Protein 4B5N (pdb70)

Radius of gyration: 18.98 Å; Cα contacts (8 Å, |Δi|>4): 871; chains: 1; bounding box: 52×46×48 Å

Solvent-accessible surface area: 13698 Å² total; per-residue (Å²): 96,50,144,90,62,82,165,63,21,133,31,2,51,54,92,38,127,17,25,135,67,7,54,0,84,4,38,0,0,2,4,16,28,56,12,37,57,6,55,101,106,25,19,2,37,94,101,1,22,40,1,2,14,111,2,3,81,0,1,0,0,0,0,2,5,0,0,3,38,70,26,0,10,0,24,31,62,0,1,0,0,61,53,118,58,2,10,57,3,0,111,92,0,0,72,24,0,69,91,84,46,5,59,0,0,0,2,0,4,0,0,0,6,0,0,16,21,110,39,32,84,59,31,90,4,9,0,0,9,54,58,93,10,152,45,50,2,69,193,56,199,136,22,88,12,50,82,4,84,43,3,59,52,116,35,1,116,10,0,24,142,24,0,2,102,2,0,79,8,0,68,89,0,17,8,23,0,0,0,0,7,0,0,16,1,14,0,1,2,0,0,1,0,26,29,1,3,127,30,139,45,84,15,3,53,58,47,66,25,1,0,76,0,1,14,61,0,0,57,22,0,40,88,118,25,27,66,18,73,0,0,1,15,0,2,4,5,21,73,82,41,19,55,72,28,72,133,6,78,80,0,0,42,71,0,0,64,29,0,58,151,48,63,8,0,0,0,0,0,1,12,118,48,3,90,90,132,33,140,101,6,67,13,30,2,5,51,5,0,58,82,58,6,63,73,20,0,0,0,9,7,70,21,50,5,77,32,0,6,35,0,16,74,58,100,67,1,23,0,1,2,6,11,85,42,1,13,15,4,34,64,4,3,29,56,14,124,90,111,90,158,71,86,85,60,44,86,123,40,47,85,61,27,106

B-factor: mean 12.35, std 8.01, range [2.82, 47.5]

CATH classification: 3.20.20.70

Sequence (354 aa):
TIENTVNSVEENLFDTTYKKLNDTITLKKKNRILMAPLTRCMMADANLVPTDDMVAYYARRAEAGLIIISEEATIIRPDAQGYPNTPGIIFTQAQIAGWRRKVTDAVHANGGKIFVQLWHTGRVAHPPHFFGGGDVLAPSAQKIEGSSVPPRMRREELTTYVTPKAVTVVEDIQGLVRDYAKAAEENVIEAGFDGVVEIHGANGYLIDQFLHHDSNRRTDEYGGGTPVVNMSRFALEEVVDAIIARIGHDRTGLRISPGAYFFNNMASSDSRDRRVVFDYLLPELEEKRDLAFVHIGIFDDSIEFDYLGGTASSYVRAHYGKTLVGVGSYSAETASKAIAEDKKFDLIAIGRPFIANPDYVAKKVRNSEELVAYSSDEEMLASSLI

Organism: Shewanella oneidensis (strain ATCC 700550 / JCM 31522 / CIP 106686 / LMG 19005 / NCIMB 14063 / MR-1) (NCBI:txid211586)

Structure (mmCIF, N/CA/C/O backbone):
data_4B5N
#
_entry.id   4B5N
#
_cell.length_a   52.230
_cell.length_b   54.810
_cell.length_c   103.550
_cell.angle_alpha   90.00
_cell.angle_beta   90.00
_cell.angle_gamma   90.00
#
_symmetry.space_group_name_H-M   'P 21 21 21'
#
loop_
_entity.id
_entity.type
_entity.pdbx_description
1 polymer 'OXIDOREDUCTASE, FMN-BINDING'
2 non-polymer 'FLAVIN MONONUCLEOTIDE'
3 non-polymer Octadecane
4 water water
#
loop_
_atom_site.group_PDB
_atom_site.id
_atom_site.type_symbol
_atom_site.label_atom_id
_atom_site.label_alt_id
_atom_site.label_comp_id
_atom_site.label_asym_id
_atom_site.label_entity_id
_atom_site.label_seq_id
_atom_site.pdbx_PDB_ins_code
_atom_site.Cartn_x
_atom_site.Cartn_y
_atom_site.Cartn_z
_atom_site.occupancy
_atom_site.B_iso_or_equiv
_atom_site.auth_seq_id
_atom_site.auth_comp_id
_atom_site.auth_asym_id
_atom_site.auth_atom_id
_atom_site.pdbx_PDB_model_num
ATOM 1 N N . THR A 1 2 ? 29.903 -19.692 2.861 1.00 30.07 2 THR A N 1
ATOM 2 C CA . THR A 1 2 ? 29.876 -19.240 4.250 1.00 29.88 2 THR A CA 1
ATOM 3 C C . THR A 1 2 ? 30.614 -17.918 4.415 1.00 28.43 2 THR A C 1
ATOM 4 O O . THR A 1 2 ? 31.580 -17.630 3.703 1.00 28.45 2 THR A O 1
ATOM 8 N N . ILE A 1 3 ? 30.143 -17.122 5.367 1.00 27.20 3 ILE A N 1
ATOM 9 C CA . ILE A 1 3 ? 30.706 -15.805 5.638 1.00 27.41 3 ILE A CA 1
ATOM 10 C C . ILE A 1 3 ? 32.149 -15.923 6.145 1.00 28.15 3 ILE A C 1
ATOM 11 O O . ILE A 1 3 ? 33.001 -15.107 5.806 1.00 27.33 3 ILE A O 1
ATOM 16 N N . GLU A 1 4 ? 32.420 -16.953 6.945 1.00 28.84 4 GLU A N 1
ATOM 17 C CA . GLU A 1 4 ? 33.757 -17.143 7.520 1.00 29.40 4 GLU A CA 1
ATOM 18 C C . GLU A 1 4 ? 34.830 -17.448 6.457 1.00 29.50 4 GLU A C 1
ATOM 19 O O . GLU A 1 4 ? 36.021 -17.228 6.698 1.00 29.33 4 GLU A O 1
ATOM 25 N N . ASN A 1 5 ? 34.420 -17.952 5.292 1.00 28.86 5 ASN A N 1
ATOM 26 C CA . ASN A 1 5 ? 35.371 -18.230 4.217 1.00 28.11 5 ASN A CA 1
ATOM 27 C C . ASN A 1 5 ? 35.667 -16.992 3.379 1.00 27.01 5 ASN A C 1
ATOM 28 O O . ASN A 1 5 ? 35.308 -16.907 2.193 1.00 27.98 5 ASN A O 1
ATOM 33 N N . THR A 1 6 ? 36.342 -16.038 4.010 1.00 25.24 6 THR A N 1
ATOM 34 C CA . THR A 1 6 ? 36.592 -14.745 3.403 1.00 24.25 6 THR A CA 1
ATOM 35 C C . THR A 1 6 ? 37.574 -14.865 2.241 1.00 23.20 6 THR A C 1
ATOM 36 O O . THR A 1 6 ? 38.356 -15.817 2.144 1.00 23.15 6 THR A O 1
ATOM 40 N N . VAL A 1 7 ? 37.505 -13.884 1.347 1.00 23.82 7 VAL A N 1
ATOM 41 C CA . VAL A 1 7 ? 38.334 -13.880 0.151 1.00 25.77 7 VAL A CA 1
ATOM 42 C C . VAL A 1 7 ? 39.191 -12.611 0.120 1.00 27.74 7 VAL A C 1
ATOM 43 O O . VAL A 1 7 ? 39.028 -11.741 0.970 1.00 28.92 7 VAL A O 1
ATOM 47 N N . ASN A 1 8 ? 40.106 -12.503 -0.842 1.00 28.94 8 ASN A N 1
ATOM 48 C CA . ASN A 1 8 ? 41.086 -11.413 -0.824 1.00 29.28 8 ASN A CA 1
ATOM 49 C C . ASN A 1 8 ? 40.661 -10.142 -1.569 1.00 28.33 8 ASN A C 1
ATOM 50 O O . ASN A 1 8 ? 41.508 -9.379 -2.046 1.00 30.24 8 ASN A O 1
ATOM 55 N N . SER A 1 9 ? 39.354 -9.901 -1.647 1.00 25.86 9 SER A N 1
ATOM 56 C CA . SER A 1 9 ? 38.849 -8.694 -2.270 1.00 25.04 9 SER A CA 1
ATOM 57 C C . SER A 1 9 ? 37.499 -8.374 -1.679 1.00 23.54 9 SER A C 1
ATOM 58 O O . SER A 1 9 ? 36.669 -9.259 -1.460 1.00 24.77 9 SER A O 1
ATOM 61 N N . VAL A 1 10 ? 37.285 -7.092 -1.430 1.00 20.89 10 VAL A N 1
ATOM 62 C CA . VAL A 1 10 ? 36.013 -6.629 -0.915 1.00 19.16 10 VAL A CA 1
ATOM 63 C C . VAL A 1 10 ? 35.493 -5.552 -1.860 1.00 17.07 10 VAL A C 1
ATOM 64 O O . VAL A 1 10 ? 34.831 -4.605 -1.446 1.00 16.84 10 VAL A O 1
ATOM 68 N N . GLU A 1 11 ? 35.777 -5.737 -3.148 1.00 16.91 11 GLU A N 1
ATOM 69 C CA A GLU A 1 11 ? 35.385 -4.784 -4.184 0.57 17.46 11 GLU A CA 1
ATOM 70 C CA B GLU A 1 11 ? 35.388 -4.766 -4.165 0.43 17.71 11 GLU A CA 1
ATOM 71 C C . GLU A 1 11 ? 33.892 -4.456 -4.165 1.00 15.70 11 GLU A C 1
ATOM 72 O O . GLU A 1 11 ? 33.495 -3.326 -4.468 1.00 14.84 11 GLU A O 1
ATOM 83 N N . ASN A 1 12 ? 33.068 -5.450 -3.851 1.00 14.23 12 ASN A N 1
ATOM 84 C CA . ASN A 1 12 ? 31.626 -5.213 -3.884 1.00 13.72 12 ASN A CA 1
ATOM 85 C C . ASN A 1 12 ? 31.157 -4.176 -2.873 1.00 11.93 12 ASN A C 1
ATOM 86 O O . ASN A 1 12 ? 30.099 -3.595 -3.059 1.00 12.29 12 ASN A O 1
ATOM 91 N N . LEU A 1 13 ? 31.944 -3.924 -1.836 1.00 11.35 13 LEU A N 1
ATOM 92 C CA . LEU A 1 13 ? 31.585 -2.876 -0.888 1.00 11.24 13 LEU A CA 1
ATOM 93 C C . LEU A 1 13 ? 31.616 -1.493 -1.518 1.00 11.02 13 LEU A C 1
ATOM 94 O O . LEU A 1 13 ? 31.009 -0.563 -0.978 1.00 10.98 13 LEU A O 1
ATOM 99 N N . PHE A 1 14 ? 32.307 -1.383 -2.655 1.00 10.99 14 PHE A N 1
ATOM 100 C CA . PHE A 1 14 ? 32.472 -0.114 -3.336 1.00 11.90 14 PHE A CA 1
ATOM 101 C C . PHE A 1 14 ? 31.549 0.043 -4.533 1.00 11.61 14 PHE A C 1
ATOM 102 O O . PHE A 1 14 ? 31.639 1.026 -5.251 1.00 12.76 14 PHE A O 1
ATOM 110 N N . ASP A 1 15 ? 30.633 -0.916 -4.705 1.00 12.22 15 ASP A N 1
ATOM 111 C CA . ASP A 1 15 ? 29.572 -0.794 -5.702 1.00 12.14 15 ASP A CA 1
ATOM 112 C C . ASP A 1 15 ? 28.665 0.379 -5.368 1.00 11.45 15 ASP A C 1
ATOM 113 O O . ASP A 1 15 ? 28.320 0.596 -4.214 1.00 11.88 15 ASP A O 1
ATOM 118 N N . THR A 1 16 ? 28.268 1.115 -6.386 1.00 11.71 16 THR A N 1
ATOM 119 C CA A THR A 1 16 ? 27.175 2.064 -6.274 0.70 12.00 16 THR A CA 1
ATOM 120 C CA B THR A 1 16 ? 27.187 2.077 -6.247 0.30 13.32 16 THR A CA 1
ATOM 121 C C . THR A 1 16 ? 25.901 1.309 -5.907 1.00 11.97 16 THR A C 1
ATOM 122 O O . THR A 1 16 ? 25.680 0.206 -6.401 1.00 14.08 16 THR A O 1
ATOM 129 N N . TYR A 1 17 ? 25.061 1.886 -5.054 1.00 9.98 17 TYR A N 1
ATOM 130 C CA . TYR A 1 17 ? 23.821 1.218 -4.679 1.00 10.14 17 TYR A CA 1
ATOM 131 C C . TYR A 1 17 ? 22.668 2.185 -4.755 1.00 10.52 17 TYR A C 1
ATOM 132 O O . TYR A 1 17 ? 22.603 3.155 -3.995 1.00 11.23 17 TYR A O 1
ATOM 141 N N . LYS A 1 18 ? 21.772 1.944 -5.705 1.00 11.20 18 LYS A N 1
ATOM 142 C CA A LYS A 1 18 ? 20.587 2.785 -5.833 0.53 12.54 18 LYS A CA 1
ATOM 143 C CA B LYS A 1 18 ? 20.572 2.752 -5.863 0.47 12.03 18 LYS A CA 1
ATOM 144 C C . LYS A 1 18 ? 19.539 2.357 -4.810 1.00 12.43 18 LYS A C 1
ATOM 145 O O . LYS A 1 18 ? 18.977 1.263 -4.886 1.00 13.50 18 LYS A O 1
ATOM 156 N N . LEU A 1 19 ? 19.303 3.215 -3.814 1.00 11.37 19 LEU A N 1
ATOM 157 C CA . LEU A 1 19 ? 18.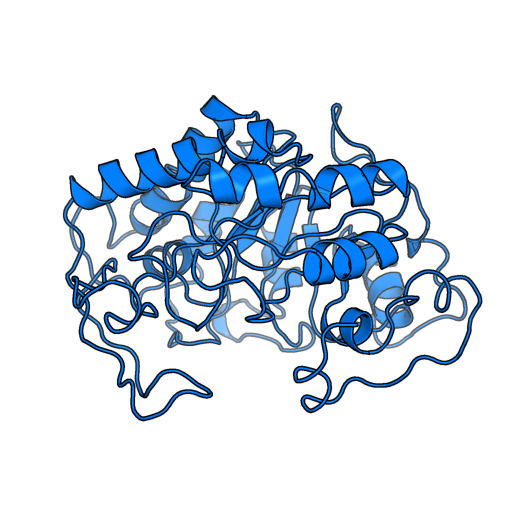242 2.924 -2.849 1.00 11.13 19 LEU A CA 1
ATOM 158 C C . LEU A 1 19 ? 16.880 3.021 -3.501 1.00 10.70 19 LEU A C 1
ATOM 159 O O . LEU A 1 19 ? 15.982 2.226 -3.214 1.00 11.75 19 LEU A O 1
ATOM 164 N N . ASN A 1 20 ? 16.720 4.024 -4.353 1.00 9.78 20 ASN A N 1
ATOM 165 C CA . ASN A 1 20 ? 15.431 4.343 -4.922 1.00 10.49 20 ASN A CA 1
ATOM 166 C C . ASN A 1 20 ? 15.641 5.485 -5.898 1.00 11.36 20 ASN A C 1
ATOM 167 O O . ASN A 1 20 ? 16.775 5.872 -6.174 1.00 12.25 20 ASN A O 1
ATOM 172 N N . ASP A 1 21 ? 14.552 5.996 -6.452 1.00 14.02 21 ASP A N 1
ATOM 173 C CA . ASP A 1 21 ? 14.665 6.995 -7.490 1.00 16.81 21 ASP A CA 1
ATOM 174 C C . ASP A 1 21 ? 15.202 8.323 -6.967 1.00 15.35 21 ASP A C 1
ATOM 175 O O . ASP 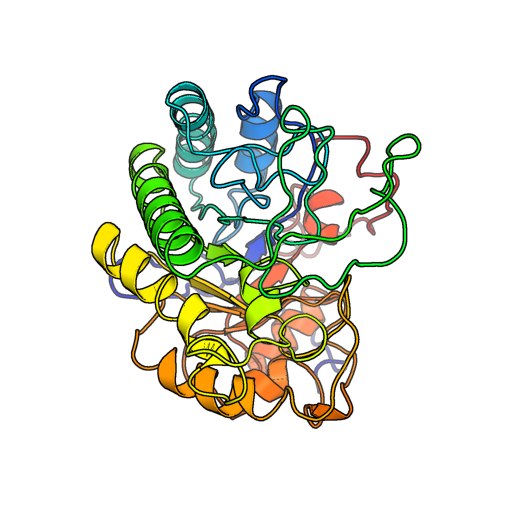A 1 21 ? 15.606 9.184 -7.751 1.00 17.47 21 ASP A O 1
ATOM 180 N N . THR A 1 22 ? 15.217 8.489 -5.646 1.00 12.68 22 THR A N 1
ATOM 181 C CA . THR A 1 22 ? 15.642 9.748 -5.032 1.00 11.51 22 THR A CA 1
ATOM 182 C C . THR A 1 22 ? 17.114 9.712 -4.605 1.00 11.15 22 THR A C 1
ATOM 183 O O . THR A 1 22 ? 17.810 10.721 -4.693 1.00 12.72 22 THR A O 1
ATOM 187 N N . ILE A 1 23 ? 17.589 8.551 -4.156 1.00 9.91 23 ILE A N 1
ATOM 188 C CA . ILE A 1 23 ? 18.911 8.456 -3.540 1.00 9.28 23 ILE A CA 1
ATOM 189 C C . ILE A 1 23 ? 19.711 7.287 -4.087 1.00 9.61 23 ILE A C 1
ATOM 190 O O . ILE A 1 23 ? 19.256 6.131 -4.058 1.00 9.98 23 ILE A O 1
ATOM 195 N N . THR A 1 24 ? 20.921 7.592 -4.544 1.00 9.84 24 THR A N 1
ATOM 196 C 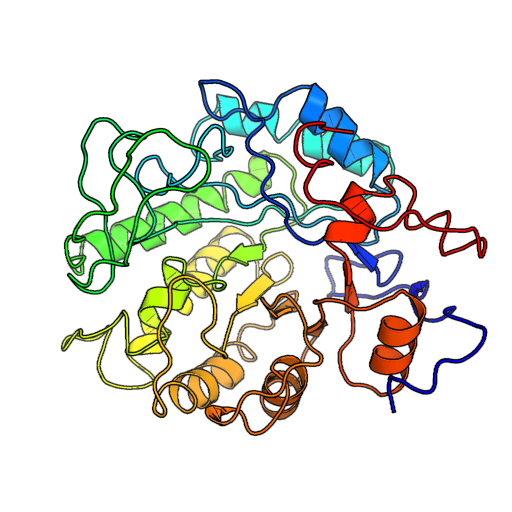CA . THR A 1 24 ? 21.910 6.577 -4.870 1.00 10.72 24 THR A CA 1
ATOM 197 C C . THR A 1 24 ? 23.118 6.779 -3.973 1.00 9.93 24 THR A C 1
ATOM 198 O O . THR A 1 24 ? 23.592 7.897 -3.812 1.00 11.77 24 THR A O 1
ATOM 202 N N . LEU A 1 25 ? 23.590 5.693 -3.372 1.00 9.07 25 LEU A N 1
ATOM 203 C CA . LEU A 1 25 ? 24.768 5.713 -2.507 1.00 8.12 25 LEU A CA 1
ATOM 204 C C . LEU A 1 25 ? 26.014 5.376 -3.313 1.00 8.66 25 LEU A C 1
ATOM 205 O O . LEU A 1 25 ? 26.006 4.500 -4.183 1.00 9.18 25 LEU A O 1
ATOM 210 N N . LYS A 1 26 ? 27.105 6.058 -2.980 1.00 8.86 26 LYS A N 1
ATOM 211 C CA A LYS A 1 26 ? 28.353 5.884 -3.724 0.62 8.41 26 LYS A CA 1
ATOM 212 C CA B LYS A 1 26 ? 28.380 5.901 -3.686 0.20 10.31 26 LYS A CA 1
ATOM 213 C CA C LYS A 1 26 ? 28.334 5.869 -3.743 0.18 10.19 26 LYS A CA 1
ATOM 214 C C . LYS A 1 26 ? 29.082 4.575 -3.386 1.00 9.09 26 LYS A C 1
ATOM 215 O O . LYS A 1 26 ? 29.966 4.148 -4.129 1.00 10.47 26 LYS A O 1
ATOM 231 N N . ASN A 1 27 ? 28.721 3.942 -2.266 1.00 8.62 27 ASN A N 1
ATOM 232 C CA . ASN A 1 27 ? 29.252 2.633 -1.887 1.00 8.71 27 ASN A CA 1
ATOM 233 C C . ASN A 1 27 ? 28.253 2.001 -0.930 1.00 8.16 27 ASN A C 1
ATOM 234 O O . ASN A 1 27 ? 27.260 2.636 -0.563 1.00 8.74 27 ASN A O 1
ATOM 239 N N . ARG A 1 28 ? 28.527 0.766 -0.507 1.00 7.92 28 ARG A N 1
ATOM 240 C CA . ARG A 1 28 ? 27.606 0.007 0.330 1.00 8.22 28 ARG A CA 1
ATOM 241 C C . ARG A 1 28 ? 27.881 0.143 1.823 1.00 7.56 28 ARG A C 1
ATOM 242 O O . ARG A 1 28 ? 27.225 -0.518 2.625 1.00 8.49 28 ARG A O 1
ATOM 250 N N . ILE A 1 29 ? 28.824 1.005 2.188 1.00 7.42 29 ILE A N 1
ATOM 251 C CA . ILE A 1 29 ? 29.246 1.120 3.574 1.00 7.36 29 ILE A CA 1
ATOM 252 C C . ILE A 1 29 ? 28.496 2.254 4.253 1.00 7.51 29 ILE A C 1
ATOM 253 O O . ILE A 1 29 ? 28.568 3.423 3.837 1.00 7.71 29 ILE A O 1
ATOM 258 N N . LEU A 1 30 ? 27.784 1.900 5.311 1.00 6.45 30 LEU A N 1
ATOM 259 C CA . LEU A 1 30 ? 27.093 2.842 6.165 1.00 6.05 30 LEU A CA 1
ATOM 260 C C . LEU A 1 30 ? 27.851 3.041 7.469 1.00 6.03 30 LEU A C 1
ATOM 261 O O . LEU A 1 30 ? 28.415 2.092 8.027 1.00 6.35 30 LEU A O 1
ATOM 266 N N . MET A 1 31 ? 27.850 4.278 7.964 1.00 5.42 31 MET A N 1
ATOM 267 C CA . MET A 1 31 ? 28.219 4.514 9.357 1.00 5.28 31 MET A CA 1
ATOM 268 C C . MET A 1 31 ? 26.986 4.205 10.219 1.00 5.07 31 MET A C 1
ATOM 269 O O . MET A 1 31 ? 25.957 4.843 10.068 1.00 5.02 31 MET A O 1
ATOM 274 N N . ALA A 1 32 ? 27.081 3.179 11.055 1.00 4.87 32 ALA A N 1
ATOM 275 C CA . ALA A 1 32 ? 26.006 2.823 11.955 1.00 4.73 32 ALA A CA 1
ATOM 276 C C . ALA A 1 32 ? 25.710 3.963 12.906 1.00 4.61 32 ALA A C 1
ATOM 277 O O . ALA A 1 32 ? 26.595 4.744 13.229 1.00 4.99 32 ALA A O 1
ATOM 279 N N . PRO A 1 33 ? 24.457 4.058 13.382 1.00 4.34 33 PRO A N 1
ATOM 280 C CA . PRO A 1 33 ? 24.138 5.063 14.394 1.00 4.34 33 PRO A CA 1
ATOM 281 C C . PRO A 1 33 ? 24.875 4.751 15.691 1.00 4.14 33 PRO A C 1
ATOM 282 O O . PRO A 1 33 ? 24.854 3.628 16.186 1.00 4.94 33 PRO A O 1
ATOM 286 N N . LEU A 1 34 ? 25.515 5.773 16.243 1.00 4.17 34 LEU A N 1
ATOM 287 C CA . LEU A 1 34 ? 26.351 5.595 17.440 1.00 4.84 34 LEU A CA 1
ATOM 288 C C . LEU A 1 34 ? 26.163 6.785 18.386 1.00 4.98 34 LEU A C 1
ATOM 289 O O . LEU A 1 34 ? 26.703 7.881 18.164 1.00 5.96 34 LEU A O 1
ATOM 294 N N . THR A 1 35 ? 25.415 6.578 19.459 1.00 4.68 35 THR A N 1
ATOM 295 C CA . THR A 1 35 ? 25.254 7.559 20.521 1.00 5.42 35 THR A CA 1
ATOM 296 C C . THR A 1 35 ? 26.604 7.894 21.145 1.00 5.56 35 THR A C 1
ATOM 297 O O . THR A 1 35 ? 27.338 7.003 21.541 1.00 6.75 35 THR A O 1
ATOM 301 N N . ARG A 1 36 ? 26.935 9.178 21.188 1.00 5.76 36 ARG A N 1
ATOM 302 C CA . ARG A 1 36 ? 28.206 9.630 21.743 1.00 5.78 36 ARG A CA 1
ATOM 303 C C . ARG A 1 36 ? 28.063 10.516 22.988 1.00 6.57 36 ARG A C 1
ATOM 304 O O . ARG A 1 36 ? 29.046 10.726 23.693 1.00 6.96 36 ARG A O 1
ATOM 312 N N . CYS A 1 37 ? 26.871 11.047 23.267 1.00 6.01 37 CYS A N 1
ATOM 313 C CA . CYS A 1 37 ? 26.657 11.855 24.470 1.00 6.14 37 CYS A CA 1
ATOM 314 C C . CYS A 1 37 ? 27.539 13.087 24.525 1.00 6.52 37 CYS A C 1
ATOM 315 O O . CYS A 1 37 ? 28.079 13.438 25.579 1.00 7.47 37 CYS A O 1
ATOM 318 N N . MET A 1 38 ? 27.630 13.773 23.393 1.00 6.59 38 MET A N 1
ATOM 319 C CA A MET A 1 38 ? 28.499 14.925 23.227 0.74 7.18 38 MET A CA 1
ATOM 320 C CA B MET A 1 38 ? 28.469 14.973 23.360 0.26 7.79 38 MET A CA 1
ATOM 321 C C . MET A 1 38 ? 27.767 16.211 22.829 1.00 6.96 38 MET A C 1
ATOM 322 O O . MET A 1 38 ? 28.414 17.209 22.559 1.00 8.08 38 MET A O 1
ATOM 331 N N . ALA A 1 39 ? 26.439 16.205 22.756 1.00 6.27 39 ALA A N 1
ATOM 332 C CA . ALA A 1 39 ? 25.728 17.434 22.401 1.00 7.08 39 ALA A CA 1
ATOM 333 C C . ALA A 1 39 ? 25.732 18.412 23.573 1.00 7.43 39 ALA A C 1
ATOM 334 O O . ALA A 1 39 ? 26.027 18.040 24.716 1.00 8.62 39 ALA A O 1
ATOM 336 N N . ASP A 1 40 ? 25.402 19.669 23.289 1.00 7.23 40 ASP A N 1
ATOM 337 C CA . ASP A 1 40 ? 25.501 20.691 24.315 1.00 7.71 40 ASP A CA 1
ATOM 338 C C . ASP A 1 40 ? 24.316 20.670 25.289 1.00 7.79 40 ASP A C 1
ATOM 339 O O . ASP A 1 40 ? 23.450 19.798 25.225 1.00 8.13 40 ASP A O 1
ATOM 344 N N . ALA A 1 41 ? 24.298 21.613 26.222 1.00 8.98 41 ALA A N 1
ATOM 345 C CA . ALA A 1 41 ? 23.301 21.624 27.283 1.00 11.02 41 ALA A CA 1
ATOM 346 C C . ALA A 1 41 ? 21.895 21.811 26.753 1.00 10.42 41 ALA A C 1
ATOM 347 O O . ALA A 1 41 ? 20.935 21.482 27.436 1.00 12.09 41 ALA A O 1
ATOM 349 N N . ASN A 1 42 ? 21.771 22.362 25.556 1.00 8.68 42 ASN A N 1
ATOM 350 C CA . ASN A 1 42 ? 20.490 22.545 24.901 1.00 8.70 42 ASN A CA 1
ATOM 351 C C . ASN A 1 42 ? 20.174 21.411 23.925 1.00 7.42 42 ASN A C 1
ATOM 352 O O . ASN A 1 42 ? 19.223 21.503 23.157 1.00 8.23 42 ASN A O 1
ATOM 357 N N . LEU A 1 43 ? 21.004 20.369 23.978 1.00 6.56 43 LEU A N 1
ATOM 358 C CA . LEU A 1 43 ? 20.913 19.197 23.101 1.00 6.14 43 LEU A CA 1
ATOM 359 C C . LEU A 1 43 ? 21.089 19.569 21.627 1.00 5.98 43 LEU A C 1
ATOM 360 O O . LEU A 1 43 ? 20.582 18.902 20.728 1.00 5.81 43 LEU A O 1
ATOM 365 N N . VAL A 1 44 ? 21.876 20.611 21.401 1.00 6.50 44 VAL A N 1
ATOM 366 C CA . VAL A 1 44 ? 22.218 21.057 20.063 1.00 6.45 44 VAL A CA 1
ATOM 367 C C . VAL A 1 44 ? 23.538 20.421 19.644 1.00 6.32 44 VAL A C 1
ATOM 368 O O . VAL A 1 44 ? 24.512 20.416 20.412 1.00 6.87 44 VAL A O 1
ATOM 372 N N . PRO A 1 45 ? 23.616 19.882 18.418 1.00 6.60 45 PRO A N 1
ATOM 373 C CA . PRO A 1 45 ? 24.906 19.397 17.911 1.00 7.33 45 PRO A CA 1
ATOM 374 C C . PRO A 1 45 ? 25.965 20.492 17.969 1.00 7.65 45 PRO A C 1
ATOM 375 O O . PRO A 1 45 ? 25.723 21.624 17.598 1.00 8.89 45 PRO A O 1
ATOM 379 N N . THR A 1 46 ? 27.158 20.107 18.400 1.00 7.95 46 THR A N 1
ATOM 380 C CA . THR A 1 46 ? 28.259 21.036 18.549 1.00 8.09 46 THR A CA 1
ATOM 381 C C . THR A 1 46 ? 29.112 21.081 17.289 1.00 7.03 46 THR A C 1
ATOM 382 O O . THR A 1 46 ? 29.038 20.222 16.420 1.00 7.38 46 THR A O 1
ATOM 386 N N . ASP A 1 47 ? 29.980 22.067 17.214 1.00 8.24 47 ASP A N 1
ATOM 387 C CA . ASP A 1 47 ? 30.938 22.140 16.117 1.00 8.16 47 ASP A CA 1
ATOM 388 C C . ASP A 1 47 ? 31.928 20.972 16.116 1.00 8.02 47 ASP A C 1
ATOM 389 O O . ASP A 1 47 ? 32.396 20.547 15.050 1.00 7.74 47 ASP A O 1
ATOM 394 N N . ASP A 1 48 ? 32.193 20.391 17.277 1.00 8.23 48 ASP A N 1
ATOM 395 C CA . ASP A 1 48 ? 32.993 19.167 17.315 1.00 7.58 48 ASP A CA 1
ATOM 396 C C . ASP A 1 48 ? 32.235 18.010 16.669 1.00 7.30 48 ASP A C 1
ATOM 397 O O . ASP A 1 48 ? 32.832 17.178 15.968 1.00 7.45 48 ASP A O 1
ATOM 402 N N . MET A 1 49 ? 30.925 17.917 16.897 1.00 6.65 49 MET A N 1
ATOM 403 C CA . MET A 1 49 ? 30.123 16.897 16.224 1.00 6.91 49 MET A CA 1
ATOM 404 C C . MET A 1 49 ? 30.086 17.122 14.710 1.00 6.48 49 MET A C 1
ATOM 405 O O . MET A 1 49 ? 30.124 16.158 13.950 1.00 6.63 49 MET A O 1
ATOM 410 N N . VAL A 1 50 ? 30.016 18.376 14.267 1.00 7.18 50 VAL A N 1
ATOM 411 C CA . VAL A 1 50 ? 30.093 18.669 12.842 1.00 7.29 50 VAL A CA 1
ATOM 412 C C . VAL A 1 50 ? 31.357 18.051 12.248 1.00 6.55 50 VAL A C 1
ATOM 413 O O . VAL A 1 50 ? 31.311 17.366 11.230 1.00 7.07 50 VAL A O 1
ATOM 417 N N . ALA A 1 51 ? 32.494 18.307 12.881 1.00 7.43 51 ALA A N 1
ATOM 418 C CA . ALA A 1 51 ? 33.767 17.810 12.359 1.00 8.04 51 ALA A CA 1
ATOM 419 C C . ALA A 1 51 ? 33.839 16.284 12.369 1.00 7.52 51 ALA A C 1
ATOM 420 O O . ALA A 1 51 ? 34.404 15.667 11.465 1.00 7.97 51 ALA A O 1
ATOM 422 N N . TYR A 1 52 ? 33.293 15.688 13.416 1.00 6.97 52 TYR A N 1
ATOM 423 C CA . TYR A 1 52 ? 33.253 14.245 13.598 1.00 6.67 52 TYR A CA 1
ATOM 424 C C . TYR A 1 52 ? 32.508 13.562 12.466 1.00 6.37 52 TYR A C 1
ATOM 425 O O . TYR A 1 52 ? 33.012 12.595 11.880 1.00 6.86 52 TYR A O 1
ATOM 434 N N . TYR A 1 53 ? 31.327 14.054 12.138 1.00 5.79 53 TYR A N 1
ATOM 435 C CA . TYR A 1 53 ? 30.585 13.453 11.040 1.00 6.07 53 TYR A CA 1
ATOM 436 C C . TYR A 1 53 ? 31.231 13.789 9.697 1.00 6.57 53 TYR A C 1
ATOM 437 O O . TYR A 1 53 ? 31.284 12.952 8.798 1.00 6.99 53 TYR A O 1
ATOM 446 N N . ALA A 1 54 ? 31.712 15.013 9.530 1.00 6.84 54 ALA A N 1
ATOM 447 C CA . ALA A 1 54 ? 32.252 15.437 8.241 1.00 7.36 54 ALA A CA 1
ATOM 448 C C . ALA A 1 54 ? 33.431 14.559 7.823 1.00 7.62 54 ALA A C 1
ATOM 449 O O . ALA A 1 54 ? 33.597 14.264 6.642 1.00 8.11 54 ALA A O 1
ATOM 451 N N . ARG A 1 55 ? 34.240 14.118 8.777 1.00 7.65 55 ARG A N 1
ATOM 452 C CA . ARG A 1 55 ? 35.410 13.345 8.418 1.00 9.32 55 ARG A CA 1
ATOM 453 C C . ARG A 1 55 ? 35.078 11.901 8.063 1.00 9.23 55 ARG A C 1
ATOM 454 O O . ARG A 1 55 ? 35.955 11.161 7.606 1.00 10.67 55 ARG A O 1
ATOM 462 N N . ARG A 1 56 ? 33.807 11.520 8.194 1.00 7.99 56 ARG A N 1
ATOM 463 C CA . ARG A 1 56 ? 33.358 10.186 7.818 1.00 8.26 56 ARG A CA 1
ATOM 464 C C . ARG A 1 56 ? 32.492 10.174 6.561 1.00 7.00 56 ARG A C 1
ATOM 465 O O . ARG A 1 56 ? 31.855 9.159 6.240 1.00 7.30 56 ARG A O 1
ATOM 473 N N . ALA A 1 57 ? 32.537 11.265 5.813 1.00 6.98 57 ALA A N 1
ATOM 474 C CA . ALA A 1 57 ? 31.697 11.417 4.627 1.00 7.36 57 ALA A CA 1
ATOM 475 C C . ALA A 1 57 ? 32.097 10.533 3.443 1.00 7.71 57 ALA A C 1
ATOM 476 O O . ALA A 1 57 ? 31.397 10.558 2.434 1.00 8.69 57 ALA A O 1
ATOM 478 N N . GLU A 1 58 ? 33.181 9.765 3.556 1.00 7.46 58 GLU A N 1
ATOM 479 C CA . GLU A 1 58 ? 33.451 8.762 2.532 1.00 8.71 58 GLU A CA 1
ATOM 480 C C . GLU A 1 58 ? 32.486 7.582 2.638 1.00 7.50 58 GLU A C 1
ATOM 481 O O . GLU A 1 58 ? 32.389 6.793 1.697 1.00 9.08 58 GLU A O 1
ATOM 487 N N . ALA A 1 59 ? 31.752 7.453 3.750 1.00 7.30 59 ALA A N 1
ATOM 488 C CA . ALA A 1 59 ? 30.720 6.424 3.848 1.00 6.90 59 ALA A CA 1
ATOM 489 C C . ALA A 1 59 ? 29.674 6.693 2.766 1.00 6.80 59 ALA A C 1
ATOM 490 O O . ALA A 1 59 ? 29.319 7.847 2.481 1.00 7.03 59 ALA A O 1
ATOM 492 N N . GLY A 1 60 ? 29.130 5.630 2.204 1.00 6.38 60 GLY A N 1
ATOM 493 C CA . GLY A 1 60 ? 28.007 5.778 1.313 1.00 6.63 60 GLY A CA 1
ATOM 494 C C . GLY A 1 60 ? 26.834 6.508 1.952 1.00 6.72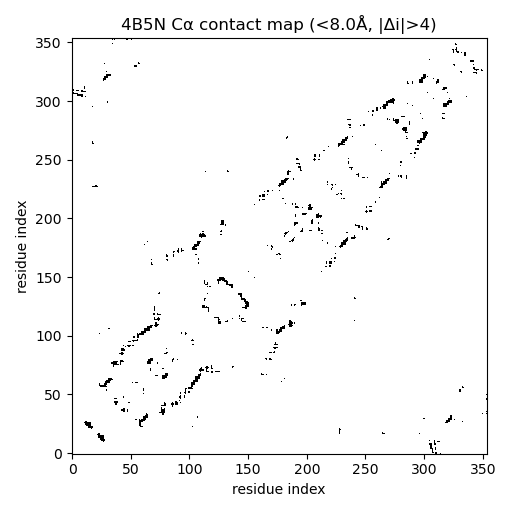 60 GLY A C 1
ATOM 495 O O . GLY A 1 60 ? 26.128 7.293 1.308 1.00 6.55 60 GLY A O 1
ATOM 496 N N . LEU A 1 61 ? 26.589 6.238 3.222 1.00 6.01 61 LEU A N 1
ATOM 497 C CA . LEU A 1 61 ? 25.529 6.911 3.963 1.00 5.51 61 LEU A CA 1
ATOM 498 C C . LEU A 1 61 ? 25.929 6.884 5.434 1.00 4.83 61 LEU A C 1
ATOM 499 O O . LEU A 1 61 ? 26.329 5.842 5.952 1.00 5.81 61 LEU A O 1
ATOM 504 N N . ILE A 1 62 ? 25.824 8.025 6.105 1.00 4.49 62 ILE A N 1
ATOM 505 C CA . ILE A 1 62 ? 25.943 8.079 7.559 1.00 4.66 62 ILE A CA 1
ATOM 506 C C . ILE A 1 62 ? 24.549 7.989 8.161 1.00 4.67 62 ILE A C 1
ATOM 507 O O . ILE A 1 62 ? 23.658 8.715 7.703 1.00 4.78 62 ILE A O 1
ATOM 512 N N . ILE A 1 63 ? 24.363 7.146 9.163 1.00 4.01 63 ILE A N 1
ATOM 513 C CA A ILE A 1 63 ? 23.208 7.231 10.036 0.52 4.20 63 ILE A CA 1
ATOM 514 C CA B ILE A 1 63 ? 23.209 7.265 10.021 0.48 4.62 63 ILE A CA 1
ATOM 515 C C . ILE A 1 63 ? 23.664 7.941 11.301 1.00 4.18 63 ILE A C 1
ATOM 516 O O . ILE A 1 63 ? 24.613 7.495 11.961 1.00 4.76 63 ILE A O 1
ATOM 525 N N . SER A 1 64 ? 23.031 9.063 11.624 1.00 4.29 64 SER A N 1
ATOM 526 C CA . SER A 1 64 ? 23.424 9.782 12.818 1.00 4.09 64 SER A CA 1
ATOM 527 C C . SER A 1 64 ? 23.158 8.956 14.072 1.00 4.26 64 SER A C 1
ATOM 528 O O . SER A 1 64 ? 22.347 8.055 14.106 1.00 4.63 64 SER A O 1
ATOM 531 N N . GLU A 1 65 ? 23.812 9.388 15.146 1.00 4.17 65 GLU A N 1
ATOM 532 C CA A GLU A 1 65 ? 23.445 8.998 16.494 0.53 4.00 65 GLU A CA 1
ATOM 533 C CA B GLU A 1 65 ? 23.431 8.927 16.461 0.47 4.85 65 GLU A CA 1
ATOM 534 C C . GLU A 1 65 ? 21.944 9.168 16.701 1.00 4.02 65 GLU A C 1
ATOM 535 O O . GLU A 1 65 ? 21.322 10.085 16.153 1.00 4.15 65 GLU A O 1
ATOM 546 N N . ALA A 1 66 ? 21.380 8.346 17.570 1.00 4.14 66 ALA A N 1
ATOM 547 C CA . ALA A 1 66 ? 19.979 8.467 17.925 1.00 3.94 66 ALA A CA 1
ATOM 548 C C . ALA A 1 66 ? 19.704 9.897 18.424 1.00 3.88 66 ALA A C 1
ATOM 549 O O . ALA A 1 66 ? 20.432 10.437 19.266 1.00 4.77 66 ALA A O 1
ATOM 551 N N . THR A 1 67 ? 18.642 10.511 17.915 1.00 3.85 67 THR A N 1
ATOM 552 C CA . THR A 1 67 ? 18.337 11.930 18.126 1.00 4.08 67 THR A CA 1
ATOM 553 C C . THR A 1 67 ? 16.898 12.016 18.632 1.00 3.83 67 THR A C 1
ATOM 554 O O . THR A 1 67 ? 15.952 11.535 17.988 1.00 4.25 67 THR A O 1
ATOM 558 N N . ILE A 1 68 ? 16.729 12.613 19.815 1.00 4.03 68 ILE A N 1
ATOM 559 C CA . ILE A 1 68 ? 15.423 12.566 20.468 1.00 3.94 68 ILE A CA 1
ATOM 560 C C . ILE A 1 68 ? 14.403 13.484 19.812 1.00 4.25 68 ILE A C 1
ATOM 561 O O . ILE A 1 68 ? 14.691 14.593 19.369 1.00 4.70 68 ILE A O 1
ATOM 566 N N . ILE A 1 69 ? 13.149 13.018 19.817 1.00 4.57 69 ILE A N 1
ATOM 567 C CA . ILE A 1 69 ? 12.050 13.734 19.189 1.00 4.86 69 ILE A CA 1
ATOM 568 C C . ILE A 1 69 ? 11.382 14.766 20.093 1.00 4.71 69 ILE A C 1
ATOM 569 O O . ILE A 1 69 ? 10.681 15.641 19.592 1.00 5.65 69 ILE A O 1
ATOM 574 N N . ARG A 1 70 ? 11.579 14.680 21.418 1.00 5.23 70 ARG A N 1
ATOM 575 C CA . ARG A 1 70 ? 10.989 15.615 22.371 1.00 5.26 70 ARG A CA 1
ATOM 576 C C . ARG A 1 70 ? 11.640 15.338 23.735 1.00 5.19 70 ARG A C 1
ATOM 577 O O . ARG A 1 70 ? 12.303 14.305 23.910 1.00 5.47 70 ARG A O 1
ATOM 585 N N . PRO A 1 71 ? 11.430 16.219 24.723 1.00 5.40 71 PRO A N 1
ATOM 586 C CA . PRO A 1 71 ? 12.181 16.065 25.975 1.00 6.30 71 PRO A CA 1
ATOM 587 C C . PRO A 1 71 ? 12.005 14.753 26.724 1.00 5.75 71 PRO A C 1
ATOM 588 O O . PRO A 1 71 ? 13.003 14.251 27.258 1.00 5.82 71 PRO A O 1
ATOM 592 N N . ASP A 1 72 ? 10.795 14.186 26.810 1.00 5.51 72 ASP A N 1
ATOM 593 C CA . ASP A 1 72 ? 10.583 12.959 27.599 1.00 5.80 72 ASP A CA 1
ATOM 594 C C . ASP A 1 72 ? 11.097 11.686 26.911 1.00 5.15 72 ASP A C 1
ATOM 595 O O . ASP A 1 72 ? 10.955 10.597 27.442 1.00 5.90 72 ASP A O 1
ATOM 600 N N . ALA A 1 73 ? 11.783 11.870 25.786 1.00 5.22 73 ALA A N 1
ATOM 601 C CA . ALA A 1 73 ? 12.509 10.817 25.119 1.00 5.45 73 ALA A CA 1
ATOM 602 C C . ALA A 1 73 ? 13.898 10.629 25.691 1.00 5.73 73 ALA A C 1
ATOM 603 O O . ALA A 1 73 ? 14.559 9.656 25.314 1.00 6.75 73 ALA A O 1
ATOM 605 N N . GLN A 1 74 ? 14.400 11.553 26.512 1.00 5.78 74 GLN A N 1
ATOM 606 C CA . GLN A 1 74 ? 15.815 11.500 26.898 1.00 5.80 74 GLN A CA 1
ATOM 607 C C . GLN A 1 74 ? 16.095 10.477 27.988 1.00 5.73 74 GLN A C 1
ATOM 608 O O . GLN A 1 74 ? 15.447 10.515 29.056 1.00 6.41 74 GLN A O 1
ATOM 614 N N . GLY A 1 75 ? 17.076 9.613 27.734 1.00 5.70 75 GLY A N 1
ATOM 615 C CA . GLY A 1 75 ? 17.511 8.606 28.690 1.00 6.17 75 GLY A CA 1
ATOM 616 C C . GLY A 1 75 ? 18.995 8.611 29.014 1.00 5.50 75 GLY A C 1
ATOM 617 O O . GLY A 1 75 ? 19.416 7.887 29.905 1.00 5.85 75 GLY A O 1
ATOM 618 N N . TYR A 1 76 ? 19.774 9.427 28.310 1.00 5.67 76 TYR A N 1
ATOM 619 C CA . TYR A 1 76 ? 21.230 9.469 28.474 1.00 6.12 76 TYR A CA 1
ATOM 620 C C . TYR A 1 76 ? 21.653 10.913 28.384 1.00 5.96 76 TYR A C 1
ATOM 621 O O . TYR A 1 76 ? 20.968 11.727 27.770 1.00 6.75 76 TYR A O 1
ATOM 630 N N . PRO A 1 77 ? 22.809 11.251 28.958 1.00 6.28 77 PRO A N 1
ATOM 631 C CA . PRO A 1 77 ? 23.204 12.659 28.941 1.00 7.07 77 PRO A CA 1
ATOM 632 C C . PRO A 1 77 ? 23.593 13.137 27.547 1.00 6.40 77 PRO A C 1
ATOM 633 O O . PRO A 1 77 ? 24.208 12.416 26.781 1.00 7.11 77 PRO A O 1
ATOM 637 N N . ASN A 1 78 ? 23.261 14.389 27.234 1.00 6.19 78 ASN A N 1
ATOM 638 C CA . ASN A 1 78 ? 23.866 15.084 26.103 1.00 6.59 78 ASN A CA 1
ATOM 639 C C . ASN A 1 78 ? 23.554 14.407 24.783 1.00 5.84 78 ASN A C 1
ATOM 640 O O . ASN A 1 78 ? 24.339 14.458 23.850 1.00 6.96 78 ASN A O 1
ATOM 645 N N . THR A 1 79 ? 22.386 13.789 24.673 1.00 5.46 79 THR A N 1
ATOM 646 C CA . THR A 1 79 ? 21.957 13.223 23.404 1.00 5.39 79 THR A CA 1
ATOM 647 C C . THR A 1 79 ? 21.203 14.283 22.625 1.00 5.17 79 THR A C 1
ATOM 648 O O . THR A 1 79 ? 20.272 14.872 23.152 1.00 6.18 79 THR A O 1
ATOM 652 N N . PRO A 1 80 ? 21.587 14.551 21.388 1.00 4.72 80 PRO A N 1
ATOM 653 C CA . PRO A 1 80 ? 20.966 15.649 20.653 1.00 5.07 80 PRO A CA 1
ATOM 654 C C . PRO A 1 80 ? 19.493 15.420 20.389 1.00 4.59 80 PRO A C 1
ATOM 655 O O . PRO A 1 80 ? 19.020 14.279 20.324 1.00 4.89 80 PRO A O 1
ATOM 659 N N . GLY A 1 81 ? 18.783 16.528 20.220 1.00 4.89 81 GLY A N 1
ATOM 660 C CA . GLY A 1 81 ? 17.404 16.559 19.804 1.00 5.09 81 GLY A CA 1
ATOM 661 C C . GLY A 1 81 ? 17.220 17.149 18.423 1.00 4.74 81 GLY A C 1
ATOM 662 O O . GLY A 1 81 ? 18.149 17.674 17.829 1.00 5.26 81 GLY A O 1
ATOM 663 N N . ILE A 1 82 ? 15.991 17.068 17.924 1.00 5.24 82 ILE A N 1
ATOM 664 C CA A ILE A 1 82 ? 15.632 17.797 16.716 0.57 5.84 82 ILE A CA 1
ATOM 665 C CA B ILE A 1 82 ? 15.607 17.696 16.675 0.43 5.59 82 ILE A CA 1
ATOM 666 C C . ILE A 1 82 ? 14.192 18.298 16.794 1.00 6.10 82 ILE A C 1
ATOM 667 O O . ILE A 1 82 ? 13.412 18.236 15.844 1.00 7.36 82 ILE A O 1
ATOM 676 N N . PHE A 1 83 ? 13.888 18.894 17.949 1.00 6.42 83 PHE A N 1
ATOM 677 C CA . PHE A 1 83 ? 12.587 19.484 18.190 1.00 7.45 83 PHE A CA 1
ATOM 678 C C . PHE A 1 83 ? 12.623 20.996 18.408 1.00 7.67 83 PHE A C 1
ATOM 679 O O . PHE A 1 83 ? 11.566 21.605 18.435 1.00 10.00 83 PHE A O 1
ATOM 687 N N . THR A 1 84 ? 13.779 21.626 18.565 1.00 7.25 84 THR A N 1
ATOM 688 C CA . THR A 1 84 ? 13.837 23.088 18.684 1.00 7.84 84 THR A CA 1
ATOM 689 C C . THR A 1 84 ? 14.503 23.693 17.454 1.00 7.26 84 THR A C 1
ATOM 690 O O . THR A 1 84 ? 15.256 23.018 16.717 1.00 7.51 84 THR A O 1
ATOM 694 N N . GLN A 1 85 ? 14.275 24.984 17.255 1.00 8.46 85 GLN A N 1
ATOM 695 C CA . GLN A 1 85 ? 14.911 25.681 16.137 1.00 8.71 85 GLN A CA 1
ATOM 696 C C . GLN A 1 85 ? 16.438 25.664 16.268 1.00 8.21 85 GLN A C 1
ATOM 697 O O . GLN A 1 85 ? 17.145 25.508 15.273 1.00 8.31 85 GLN A O 1
ATOM 703 N N . ALA A 1 86 ? 16.948 25.833 17.491 1.00 8.06 86 ALA A N 1
ATOM 704 C CA . ALA A 1 86 ? 18.386 25.806 17.684 1.00 8.60 86 ALA A CA 1
ATOM 705 C C . ALA A 1 86 ? 18.959 24.452 17.324 1.00 7.19 86 ALA A C 1
ATOM 706 O O . ALA A 1 86 ? 20.067 24.370 16.765 1.00 7.46 86 ALA A O 1
ATOM 708 N N . GLN A 1 87 ? 18.246 23.380 17.669 1.00 6.98 87 GLN A N 1
ATOM 709 C CA . GLN A 1 87 ? 18.700 22.047 17.299 1.00 6.61 87 GLN A CA 1
ATOM 710 C C . GLN A 1 87 ? 18.726 21.867 15.789 1.00 6.41 87 GLN A C 1
ATOM 711 O O . GLN A 1 87 ? 19.668 21.302 15.231 1.00 6.86 87 GLN A O 1
ATOM 717 N N . ILE A 1 88 ? 17.690 22.351 15.113 1.00 6.72 88 ILE A N 1
ATOM 718 C CA . ILE A 1 88 ? 17.640 22.290 13.655 1.00 7.54 88 ILE A CA 1
ATOM 719 C C . ILE A 1 88 ? 18.847 22.999 13.065 1.00 7.07 88 ILE A C 1
ATOM 720 O O . ILE A 1 88 ? 19.482 22.491 12.141 1.00 7.46 88 ILE A O 1
ATOM 725 N N . ALA A 1 89 ? 19.167 24.187 13.584 1.00 7.57 89 ALA A N 1
ATOM 726 C CA . ALA A 1 89 ? 20.296 24.946 13.065 1.00 8.35 89 ALA A CA 1
ATOM 727 C C . ALA A 1 89 ? 21.623 24.213 13.286 1.00 7.53 89 ALA A C 1
ATOM 728 O O . ALA A 1 89 ? 22.517 24.244 12.435 1.00 8.67 89 ALA A O 1
ATOM 730 N N . GLY A 1 90 ? 21.776 23.587 14.442 1.00 7.70 90 GLY A N 1
ATOM 731 C CA . GLY A 1 90 ? 22.980 22.824 14.720 1.00 7.86 90 GLY A CA 1
ATOM 732 C C . GLY A 1 90 ? 23.116 21.658 13.762 1.00 7.03 90 GLY A C 1
ATOM 733 O O . GLY A 1 90 ? 24.202 21.409 13.208 1.00 7.24 90 GLY A O 1
ATOM 734 N N . TRP A 1 91 ? 22.028 20.914 13.568 1.00 6.34 91 TRP A N 1
ATOM 735 C CA . TRP A 1 91 ? 22.071 19.813 12.613 1.00 6.26 91 TRP A CA 1
ATOM 736 C C . TRP A 1 91 ? 22.322 20.302 11.198 1.00 5.59 91 TRP A C 1
ATOM 737 O O . TRP A 1 91 ? 22.971 19.592 10.421 1.00 6.24 91 TRP A O 1
ATOM 748 N N . ARG A 1 92 ? 21.836 21.481 10.827 1.00 5.94 92 ARG A N 1
ATOM 749 C CA A ARG A 1 92 ? 22.092 21.984 9.480 0.55 6.20 92 ARG A CA 1
ATOM 750 C CA B ARG A 1 92 ? 22.088 22.034 9.502 0.45 7.03 92 ARG A CA 1
ATOM 751 C C . ARG A 1 92 ? 23.590 22.183 9.265 1.00 6.40 92 ARG A C 1
ATOM 752 O O . ARG A 1 92 ? 24.091 21.964 8.168 1.00 7.16 92 ARG A O 1
ATOM 767 N N . LYS A 1 93 ? 24.321 22.566 10.311 1.00 6.37 93 LYS A N 1
ATOM 768 C CA . LYS A 1 93 ? 25.778 22.652 10.153 1.00 6.94 93 LYS A CA 1
ATOM 769 C C . LYS A 1 93 ? 26.369 21.271 9.879 1.00 6.25 93 LYS A C 1
ATOM 770 O O . LYS A 1 93 ? 27.278 21.130 9.061 1.00 6.91 93 LYS A O 1
ATOM 776 N N . VAL A 1 94 ? 25.875 20.251 10.554 1.00 6.01 94 VAL A N 1
ATOM 777 C CA . VAL A 1 94 ? 26.347 18.893 10.335 1.00 5.65 94 VAL A CA 1
ATOM 778 C C . VAL A 1 94 ? 26.067 18.444 8.903 1.00 6.00 94 VAL A C 1
ATOM 779 O O . VAL A 1 94 ? 26.956 17.954 8.201 1.00 6.18 94 VAL A O 1
ATOM 783 N N . THR A 1 95 ? 24.814 18.564 8.473 1.00 5.80 95 THR A N 1
ATOM 784 C CA . THR A 1 95 ? 24.467 18.040 7.169 1.00 5.89 95 THR A CA 1
ATOM 785 C C . THR A 1 95 ? 25.130 18.845 6.052 1.00 5.89 95 THR A C 1
ATOM 786 O O . THR A 1 95 ? 25.585 18.251 5.058 1.00 6.25 95 THR A O 1
ATOM 790 N N . ASP A 1 96 ? 25.254 20.165 6.217 1.00 6.16 96 ASP A N 1
ATOM 791 C CA . ASP A 1 96 ? 25.948 20.941 5.215 1.00 6.76 96 ASP A CA 1
ATOM 792 C C . ASP A 1 96 ? 27.403 20.462 5.094 1.00 6.24 96 ASP A C 1
ATOM 793 O O . ASP A 1 96 ? 27.949 20.390 3.994 1.00 6.58 96 ASP A O 1
ATOM 798 N N . ALA A 1 97 ? 28.058 20.178 6.213 1.00 6.51 97 ALA A N 1
ATOM 799 C CA . ALA A 1 97 ? 29.462 19.760 6.192 1.00 7.07 97 ALA A CA 1
ATOM 800 C C . ALA A 1 97 ? 29.624 18.376 5.561 1.00 6.51 97 ALA A C 1
ATOM 801 O O . ALA A 1 97 ? 30.548 18.155 4.775 1.00 6.83 97 ALA A O 1
ATOM 803 N N . VAL A 1 98 ? 28.725 17.454 5.884 1.00 6.19 98 VAL A N 1
ATOM 804 C CA . VAL A 1 98 ? 28.753 16.144 5.260 1.00 5.75 98 VAL A CA 1
ATOM 805 C C . VAL A 1 98 ? 28.550 16.248 3.754 1.00 5.18 98 VAL A C 1
ATOM 806 O O . VAL A 1 98 ? 29.301 15.652 2.972 1.00 5.93 98 VAL A O 1
ATOM 810 N N . HIS A 1 99 ? 27.545 17.011 3.332 1.00 5.57 99 HIS A N 1
ATOM 811 C CA . HIS A 1 99 ? 27.274 17.176 1.905 1.00 5.71 99 HIS A CA 1
ATOM 812 C C . HIS A 1 99 ? 28.441 17.850 1.192 1.00 6.35 99 HIS A C 1
ATOM 813 O O . HIS A 1 99 ? 28.813 17.463 0.095 1.00 7.20 99 HIS A O 1
ATOM 820 N N . ALA A 1 100 ? 29.032 18.869 1.803 1.00 6.76 100 ALA A N 1
ATOM 821 C CA . ALA A 1 100 ? 30.151 19.569 1.189 1.00 6.58 100 ALA A CA 1
ATOM 822 C C . ALA A 1 100 ? 31.343 18.620 1.008 1.00 6.70 100 ALA A C 1
ATOM 823 O O . ALA A 1 100 ? 32.163 18.841 0.116 1.00 7.57 100 ALA A O 1
ATOM 825 N N . ASN A 1 101 ? 31.444 17.581 1.847 1.00 6.69 101 ASN A N 1
ATOM 826 C CA . ASN A 1 101 ? 32.483 16.574 1.749 1.00 7.34 101 ASN A CA 1
ATOM 827 C C . ASN A 1 101 ? 32.114 15.412 0.851 1.00 8.11 101 ASN A C 1
ATOM 828 O O . ASN A 1 101 ? 32.848 14.433 0.792 1.00 9.33 101 ASN A O 1
ATOM 833 N N . GLY A 1 102 ? 30.989 15.514 0.142 1.00 8.04 102 GLY A N 1
ATOM 834 C CA . GLY A 1 102 ? 30.575 14.477 -0.781 1.00 8.65 102 GLY A CA 1
ATOM 835 C C . GLY A 1 102 ? 29.839 13.309 -0.151 1.00 7.70 102 GLY A C 1
ATOM 836 O O . GLY A 1 102 ? 29.725 12.267 -0.776 1.00 9.79 102 GLY A O 1
ATOM 837 N N . GLY A 1 103 ? 29.314 13.496 1.053 1.00 6.89 103 GLY A N 1
ATOM 838 C CA . GLY A 1 103 ? 28.585 12.455 1.740 1.00 6.71 103 GLY A CA 1
ATOM 839 C C . GLY A 1 103 ? 27.077 12.605 1.723 1.00 5.91 103 GLY A C 1
ATOM 840 O O . GLY A 1 103 ? 26.533 13.578 1.174 1.00 7.41 103 GLY A O 1
ATOM 841 N N . LYS A 1 104 ? 26.412 11.646 2.361 1.00 5.90 104 LYS A N 1
ATOM 842 C CA . LYS A 1 104 ? 24.980 11.671 2.598 1.00 5.82 104 LYS A CA 1
ATOM 843 C C . LYS A 1 104 ? 24.726 11.278 4.050 1.00 5.73 104 LYS A C 1
ATOM 844 O O . LYS A 1 104 ? 25.523 10.548 4.665 1.00 5.57 104 LYS A O 1
ATOM 850 N N . ILE A 1 105 ? 23.621 11.752 4.611 1.00 5.48 105 ILE A N 1
ATOM 851 C CA . ILE A 1 105 ? 23.357 11.483 6.010 1.00 4.55 105 ILE A CA 1
ATOM 852 C C . ILE A 1 105 ? 21.846 11.414 6.287 1.00 4.66 105 ILE A C 1
ATOM 853 O O . ILE A 1 105 ? 21.069 12.280 5.833 1.00 4.99 105 ILE A O 1
ATOM 858 N N . PHE A 1 106 ? 21.442 10.390 7.043 1.00 4.64 106 PHE A N 1
ATOM 859 C CA . PHE A 1 106 ? 20.098 10.291 7.615 1.00 4.87 106 PHE A CA 1
ATOM 860 C C . PHE A 1 106 ? 20.216 10.518 9.114 1.00 4.59 106 PHE A C 1
ATOM 861 O O . PHE A 1 106 ? 21.200 10.107 9.741 1.00 5.52 106 PHE A O 1
ATOM 869 N N . VAL A 1 107 ? 19.206 11.166 9.689 1.00 4.50 107 VAL A N 1
ATOM 870 C CA . VAL A 1 107 ? 19.093 11.241 11.150 1.00 5.00 107 VAL A CA 1
ATOM 871 C C . VAL A 1 107 ? 18.433 9.968 11.654 1.00 6.35 107 VAL A C 1
ATOM 872 O O . VAL A 1 107 ? 17.574 9.431 10.954 1.00 12.85 107 VAL A O 1
ATOM 876 N N . GLN A 1 108 ? 18.766 9.507 12.839 1.00 4.10 108 GLN A N 1
ATOM 877 C CA . GLN A 1 108 ? 18.024 8.432 13.481 1.00 3.75 108 GLN A CA 1
ATOM 878 C C . GLN A 1 108 ? 17.079 9.041 14.513 1.00 4.18 108 GLN A C 1
ATOM 879 O O . GLN A 1 108 ? 17.524 9.684 15.457 1.00 5.16 108 GLN A O 1
ATOM 885 N N . LEU A 1 109 ? 15.758 8.869 14.342 1.00 4.03 109 LEU A N 1
ATOM 886 C CA . LEU A 1 109 ? 14.785 9.492 15.248 1.00 4.33 109 LEU A CA 1
ATOM 887 C C . LEU A 1 109 ? 14.418 8.582 16.406 1.00 4.47 109 LEU A C 1
ATOM 888 O O . LEU A 1 109 ? 13.983 7.427 16.200 1.00 5.22 109 LEU A O 1
ATOM 893 N N . TRP A 1 110 ? 14.532 9.116 17.619 1.00 4.55 110 TRP A N 1
ATOM 894 C CA . TRP A 1 110 ? 14.521 8.328 18.848 1.00 4.32 110 TRP A CA 1
ATOM 895 C C . TRP A 1 110 ? 13.464 8.769 19.850 1.00 4.15 110 TRP A C 1
ATOM 896 O O . TRP A 1 110 ? 13.326 9.963 20.155 1.00 4.28 110 TRP A O 1
ATOM 907 N N . HIS A 1 111 ? 12.799 7.784 20.435 1.00 4.67 111 HIS A N 1
ATOM 908 C CA . HIS A 1 111 ? 12.145 7.945 21.722 1.00 4.62 111 HIS A CA 1
ATOM 909 C C . HIS A 1 111 ? 12.519 6.716 22.537 1.00 4.59 111 HIS A C 1
ATOM 910 O O . HIS A 1 111 ? 12.389 5.582 22.049 1.00 5.05 111 HIS A O 1
ATOM 917 N N . THR A 1 112 ? 13.019 6.922 23.763 1.00 5.13 112 THR A N 1
ATOM 918 C CA . THR A 1 112 ? 13.505 5.814 24.572 1.00 4.80 112 THR A CA 1
ATOM 919 C C . THR A 1 112 ? 12.397 5.065 25.336 1.00 4.96 112 THR A C 1
ATOM 920 O O . THR A 1 112 ? 12.683 4.009 25.898 1.00 4.61 112 THR A O 1
ATOM 924 N N . GLY A 1 113 ? 11.179 5.612 25.402 1.00 4.46 113 GLY A N 1
ATOM 925 C CA . GLY A 1 113 ? 10.105 4.925 26.107 1.00 4.26 113 GLY A CA 1
ATOM 926 C C . GLY A 1 113 ? 10.478 4.651 27.549 1.00 4.20 113 GLY A C 1
ATOM 927 O O . GLY A 1 113 ? 10.933 5.569 28.260 1.00 4.67 113 GLY A O 1
ATOM 928 N N . ARG A 1 114 ? 10.347 3.399 27.987 1.00 4.13 114 ARG A N 1
ATOM 929 C CA . ARG A 1 114 ? 10.611 3.053 29.388 1.00 4.33 114 ARG A CA 1
ATOM 930 C C . ARG A 1 114 ? 12.076 3.185 29.797 1.00 4.73 114 ARG A C 1
ATOM 931 O O . ARG A 1 114 ? 12.369 3.055 30.980 1.00 5.18 114 ARG A O 1
ATOM 939 N N . VAL A 1 115 ? 12.968 3.449 28.843 1.00 4.45 115 VAL A N 1
ATOM 940 C CA . VAL A 1 115 ? 14.391 3.595 29.113 1.00 5.41 115 VAL A CA 1
ATOM 941 C C . VAL A 1 115 ? 14.751 5.094 29.278 1.00 5.19 115 VAL A C 1
ATOM 942 O O . VAL A 1 115 ? 15.906 5.462 29.462 1.00 6.26 115 VAL A O 1
ATOM 946 N N . ALA A 1 116 ? 13.751 5.971 29.222 1.00 5.05 116 ALA A N 1
ATOM 947 C CA . ALA A 1 116 ? 13.991 7.376 29.531 1.00 5.15 116 ALA A CA 1
ATOM 948 C C . ALA A 1 116 ? 14.256 7.520 31.029 1.00 5.11 116 ALA A C 1
ATOM 949 O O . ALA A 1 116 ? 13.968 6.623 31.812 1.00 6.35 116 ALA A O 1
ATOM 951 N N . HIS A 1 117 ? 14.754 8.684 31.435 1.00 5.80 117 HIS A N 1
ATOM 952 C CA . HIS A 1 117 ? 14.929 8.929 32.855 1.00 6.13 117 HIS A CA 1
ATOM 953 C C . HIS A 1 117 ? 14.521 10.353 33.198 1.00 5.99 117 HIS A C 1
ATOM 954 O O . HIS A 1 117 ? 15.024 11.308 32.585 1.00 6.34 117 HIS A O 1
ATOM 961 N N . PRO A 1 118 ? 13.636 10.525 34.207 1.00 6.63 118 PRO A N 1
ATOM 962 C CA A PRO A 1 118 ? 13.090 11.844 34.547 0.48 7.16 118 PRO A CA 1
ATOM 963 C CA B PRO A 1 118 ? 13.102 11.867 34.443 0.52 7.34 118 PRO A CA 1
ATOM 964 C C . PRO A 1 118 ? 14.124 12.889 34.945 1.00 6.90 118 PRO A C 1
ATOM 965 O O . PRO A 1 118 ? 13.823 14.071 34.894 1.00 8.13 118 PRO A O 1
ATOM 972 N N . HIS A 1 119 ? 15.297 12.462 35.397 1.00 6.18 119 HIS A N 1
ATOM 973 C CA . HIS A 1 119 ? 16.380 13.404 35.674 1.00 7.27 119 HIS A CA 1
ATOM 974 C C . HIS A 1 119 ? 16.618 14.346 34.509 1.00 7.21 119 HIS A C 1
ATOM 975 O O . HIS A 1 119 ? 16.961 15.503 34.698 1.00 8.28 119 HIS A O 1
ATOM 982 N N . PHE A 1 120 ? 16.471 13.858 33.281 1.00 6.99 120 PHE A N 1
ATOM 983 C CA . PHE A 1 120 ? 16.768 14.653 32.105 1.00 7.72 120 PHE A CA 1
ATOM 984 C C . PHE A 1 120 ? 15.661 15.603 31.659 1.00 8.92 120 PHE A C 1
ATOM 985 O O . PHE A 1 120 ? 15.897 16.422 30.782 1.00 10.64 120 PHE A O 1
ATOM 993 N N . PHE A 1 121 ? 14.451 15.454 32.195 1.00 8.66 121 PHE A N 1
ATOM 994 C CA . PHE A 1 121 ? 13.330 16.257 31.729 1.00 9.55 121 PHE A CA 1
ATOM 995 C C . PHE A 1 121 ? 12.430 16.703 32.886 1.00 10.33 121 PHE A C 1
ATOM 996 O O . PHE A 1 121 ? 11.217 16.627 32.855 1.00 13.01 121 PHE A O 1
ATOM 1004 N N . GLY A 1 122 ? 13.071 17.183 33.934 1.00 11.26 122 GLY A N 1
ATOM 1005 C CA . GLY A 1 122 ? 12.356 17.897 34.982 1.00 12.54 122 GLY A CA 1
ATOM 1006 C C . GLY A 1 122 ? 11.400 17.070 35.820 1.00 13.69 122 GLY A C 1
ATOM 1007 O O . GLY A 1 122 ? 10.446 17.602 36.387 1.00 14.89 122 GLY A O 1
ATOM 1008 N N . GLY A 1 123 ? 11.649 15.770 35.917 1.00 13.15 123 GLY A N 1
ATOM 1009 C CA . GLY A 1 123 ? 10.853 14.928 36.789 1.00 13.40 123 GLY A CA 1
ATOM 1010 C C . GLY A 1 123 ? 9.541 14.467 36.184 1.00 12.99 123 GLY A C 1
ATOM 1011 O O . GLY A 1 123 ? 8.671 13.995 36.902 1.00 15.67 123 GLY A O 1
ATOM 1012 N N . GLY A 1 124 ? 9.400 14.601 34.870 1.00 12.81 124 GLY A N 1
ATOM 1013 C CA . GLY A 1 124 ? 8.208 14.141 34.167 1.00 13.31 124 GLY A CA 1
ATOM 1014 C C . GLY A 1 124 ? 7.979 12.638 34.151 1.00 11.05 124 GLY A C 1
ATOM 1015 O O . GLY A 1 124 ? 8.803 11.867 34.604 1.00 11.29 124 GLY A O 1
ATOM 1016 N N . ASP A 1 125 ? 6.862 12.215 33.563 1.00 11.06 125 ASP A N 1
ATOM 1017 C CA . ASP A 1 125 ? 6.531 10.796 33.474 1.00 9.53 125 ASP A CA 1
ATOM 1018 C C . ASP A 1 125 ? 7.348 10.128 32.382 1.00 8.00 125 ASP A C 1
ATOM 1019 O O . ASP A 1 125 ? 7.471 10.641 31.276 1.00 8.40 125 ASP A O 1
ATOM 1024 N N . VAL A 1 126 ? 7.866 8.954 32.687 1.00 7.38 126 VAL A N 1
ATOM 1025 C CA . VAL A 1 126 ? 8.398 8.070 31.679 1.00 6.23 126 VAL A CA 1
ATOM 1026 C C . VAL A 1 126 ? 7.222 7.335 31.039 1.00 5.88 126 VAL A C 1
ATOM 1027 O O . VAL A 1 126 ? 6.329 6.870 31.748 1.00 7.10 126 VAL A O 1
ATOM 1031 N N . LEU A 1 127 ? 7.226 7.243 29.714 1.00 5.71 127 LEU A N 1
ATOM 1032 C CA . LEU A 1 127 ? 6.119 6.680 28.951 1.00 5.64 127 LEU A CA 1
ATOM 1033 C C . LEU A 1 127 ? 6.494 5.379 28.278 1.00 5.68 127 LEU A C 1
ATOM 1034 O O . LEU A 1 127 ? 7.621 5.224 27.808 1.00 6.48 127 LEU A O 1
ATOM 1039 N N . ALA A 1 128 ? 5.567 4.433 28.197 1.00 4.87 128 ALA A N 1
ATOM 1040 C CA . ALA A 1 128 ? 5.837 3.141 27.557 1.00 5.09 128 ALA A CA 1
ATOM 1041 C C . ALA A 1 128 ? 4.498 2.482 27.252 1.00 4.70 128 ALA A C 1
ATOM 1042 O O . ALA A 1 128 ? 3.453 2.934 27.719 1.00 5.28 128 ALA A O 1
ATOM 1044 N N . PRO A 1 129 ? 4.511 1.383 26.495 1.00 5.01 129 PRO A N 1
ATOM 1045 C CA . PRO A 1 129 ? 3.220 0.706 26.255 1.00 5.47 129 PRO A CA 1
ATOM 1046 C C . PRO A 1 129 ? 2.558 0.247 27.547 1.00 5.14 129 PRO A C 1
ATOM 1047 O O . PRO A 1 129 ? 1.332 0.268 27.642 1.00 6.12 129 PRO A O 1
ATOM 1051 N N . SER A 1 130 ? 3.349 -0.207 28.501 1.00 5.68 130 SER A N 1
ATOM 1052 C CA . SER A 1 130 ? 2.842 -0.795 29.735 1.00 6.28 130 SER A CA 1
ATOM 1053 C C . SER A 1 130 ? 3.727 -0.398 30.905 1.00 6.37 130 SER A C 1
ATOM 1054 O O . SER A 1 130 ? 4.888 -0.042 30.717 1.00 6.90 130 SER A O 1
ATOM 1057 N N . ALA A 1 131 ? 3.162 -0.510 32.107 1.00 7.33 131 ALA A N 1
ATOM 1058 C CA . ALA A 1 131 ? 3.846 -0.130 33.337 1.00 7.78 131 ALA A CA 1
ATOM 1059 C C . ALA A 1 131 ? 4.789 -1.260 33.771 1.00 8.73 131 ALA A C 1
ATOM 1060 O O . ALA A 1 131 ? 4.611 -1.893 34.816 1.00 10.76 131 ALA A O 1
ATOM 1062 N N . GLN A 1 132 ? 5.790 -1.515 32.939 1.00 7.58 132 GLN A N 1
ATOM 1063 C CA . GLN A 1 132 ? 6.762 -2.572 33.145 1.00 8.33 132 GLN A CA 1
ATOM 1064 C C . GLN A 1 132 ? 8.148 -1.953 33.183 1.00 7.39 132 GLN A C 1
ATOM 1065 O O . GLN A 1 132 ? 8.686 -1.540 32.158 1.00 8.83 132 GLN A O 1
ATOM 1071 N N . LYS A 1 133 ? 8.706 -1.858 34.384 1.00 8.17 133 LYS A N 1
ATOM 1072 C CA . LYS A 1 133 ? 9.997 -1.207 34.582 1.00 9.48 133 LYS A CA 1
ATOM 1073 C C . LYS A 1 133 ? 11.131 -2.113 34.126 1.00 9.19 133 LYS A C 1
ATOM 1074 O O . LYS A 1 133 ? 11.058 -3.336 34.275 1.00 11.51 133 LYS A O 1
ATOM 1080 N N . ILE A 1 134 ? 12.190 -1.521 33.599 1.00 7.88 134 ILE A N 1
ATOM 1081 C CA . ILE A 1 134 ? 13.407 -2.287 33.352 1.00 7.93 134 ILE A CA 1
ATOM 1082 C C . ILE A 1 134 ? 14.275 -2.306 34.619 1.00 7.27 134 ILE A C 1
ATOM 1083 O O . ILE A 1 134 ? 14.109 -1.503 35.536 1.00 8.59 134 ILE A O 1
ATOM 1088 N N . GLU A 1 135 ? 15.203 -3.243 34.657 1.00 7.69 135 GLU A N 1
ATOM 1089 C CA . GLU A 1 135 ? 16.111 -3.365 35.774 1.00 7.16 135 GLU A CA 1
ATOM 1090 C C . GLU A 1 135 ? 17.187 -2.299 35.707 1.00 8.13 135 GLU A C 1
ATOM 1091 O O . GLU A 1 135 ? 17.646 -1.928 34.631 1.00 9.70 135 GLU A O 1
ATOM 1097 N N . GLY A 1 136 ? 17.626 -1.860 36.881 1.00 8.81 136 GLY A N 1
ATOM 1098 C CA . GLY A 1 136 ? 18.859 -1.116 36.984 1.00 9.33 136 GLY A CA 1
ATOM 1099 C C . GLY A 1 136 ? 18.750 0.388 36.963 1.00 8.27 136 GLY A C 1
ATOM 1100 O O . GLY A 1 136 ? 17.774 0.987 37.400 1.00 7.62 136 GLY A O 1
ATOM 1101 N N . SER A 1 137 ? 19.801 0.971 36.409 1.00 8.33 137 SER A N 1
ATOM 1102 C CA A SER A 1 137 ? 20.016 2.409 36.435 0.63 8.33 137 SER A CA 1
ATOM 1103 C CA B SER A 1 137 ? 20.062 2.401 36.463 0.37 8.99 137 SER A CA 1
ATOM 1104 C C . SER A 1 137 ? 20.745 2.855 35.172 1.00 8.61 137 SER A C 1
ATOM 1105 O O . SER A 1 137 ? 21.360 2.048 34.469 1.00 8.96 137 SER A O 1
ATOM 1110 N N . VAL A 1 138 ? 20.656 4.139 34.877 1.00 7.96 138 VAL A N 1
ATOM 1111 C CA . VAL A 1 138 ? 21.257 4.677 33.673 1.00 7.62 138 VAL A CA 1
ATOM 1112 C C . VAL A 1 138 ? 22.757 4.459 33.691 1.00 7.61 138 VAL A C 1
ATOM 1113 O O . VAL A 1 138 ? 23.422 4.801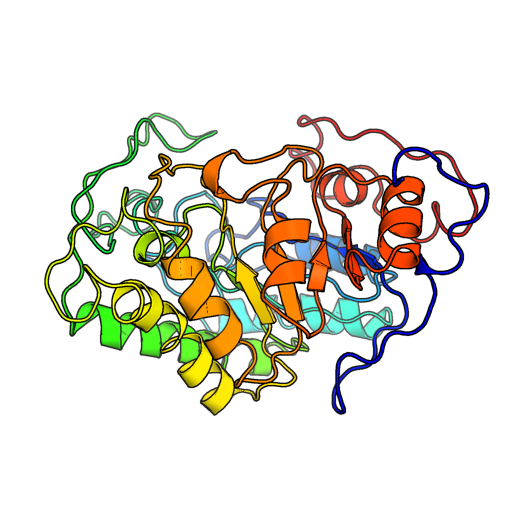 34.666 1.00 7.84 138 VAL A O 1
ATOM 1117 N N . PRO A 1 139 ? 23.327 3.901 32.616 1.00 8.45 139 PRO A N 1
ATOM 1118 C CA A PRO A 1 139 ? 24.780 3.710 32.633 0.45 9.45 139 PRO A CA 1
ATOM 1119 C CA B PRO A 1 139 ? 24.776 3.694 32.594 0.55 9.18 139 PRO A CA 1
ATOM 1120 C C . PRO A 1 139 ? 25.560 5.016 32.645 1.00 9.31 139 PRO A C 1
ATOM 1121 O O . PRO A 1 139 ? 25.140 6.027 32.095 1.00 9.97 139 PRO A O 1
ATOM 1128 N N . ARG A 1 140 ? 26.711 4.980 33.309 1.00 9.63 140 ARG A N 1
ATOM 1129 C CA . ARG A 1 140 ? 27.671 6.084 33.321 1.00 11.22 140 ARG A CA 1
ATOM 1130 C C . ARG A 1 140 ? 27.121 7.353 33.946 1.00 10.29 140 ARG A C 1
ATOM 1131 O O . ARG A 1 140 ? 27.624 8.460 33.679 1.00 11.56 140 ARG A O 1
ATOM 1145 N N . MET A 1 141 ? 26.126 7.181 34.809 1.00 10.06 141 MET A N 1
ATOM 1146 C CA . MET A 1 141 ? 25.559 8.278 35.570 1.00 9.83 141 MET A CA 1
ATOM 1147 C C . MET A 1 141 ? 25.497 7.829 37.024 1.00 10.68 141 MET A C 1
ATOM 1148 O O . MET A 1 141 ? 25.374 6.624 37.315 1.00 11.95 141 MET A O 1
ATOM 1153 N N A ARG A 1 142 ? 25.505 8.802 37.928 0.63 10.44 142 ARG A N 1
ATOM 1154 N N B ARG A 1 142 ? 25.603 8.773 37.953 0.37 13.09 142 ARG A N 1
ATOM 1155 C CA A ARG A 1 142 ? 25.373 8.535 39.343 0.63 9.80 142 ARG A CA 1
ATOM 1156 C CA B ARG A 1 142 ? 25.378 8.443 39.348 0.37 15.53 142 ARG A CA 1
ATOM 1157 C C A ARG A 1 142 ? 23.923 8.244 39.739 0.63 10.57 142 ARG A C 1
ATOM 1158 C C B ARG A 1 142 ? 23.978 7.866 39.436 0.37 16.63 142 ARG A C 1
ATOM 1159 O O A ARG A 1 142 ? 23.078 9.139 39.758 0.63 11.66 142 ARG A O 1
ATOM 1160 O O B ARG A 1 142 ? 23.178 8.019 38.522 0.37 17.36 142 ARG A O 1
ATOM 1175 N N A GLU A 1 143 ? 23.647 6.978 40.042 0.63 12.73 143 GLU A N 1
ATOM 1176 N N B GLU A 1 143 ? 23.713 7.158 40.520 0.37 17.71 143 GLU A N 1
ATOM 1177 C CA A GLU A 1 143 ? 22.428 6.536 40.733 0.63 15.37 143 GLU A CA 1
ATOM 1178 C CA B GLU A 1 143 ? 22.416 6.547 40.793 0.37 19.31 143 GLU A CA 1
ATOM 1179 C C A GLU A 1 143 ? 21.104 7.069 40.190 0.63 14.38 143 GLU A C 1
ATOM 1180 C C B GLU A 1 143 ? 21.190 7.234 40.150 0.37 16.64 143 GLU A C 1
ATOM 1181 O O A GLU A 1 143 ? 20.288 7.616 40.925 0.63 16.00 143 GLU A O 1
ATOM 1182 O O B GLU A 1 143 ? 20.548 8.080 40.772 0.37 17.50 143 GLU A O 1
ATOM 1193 N N . LEU A 1 144 ? 20.887 6.875 38.901 1.00 13.26 144 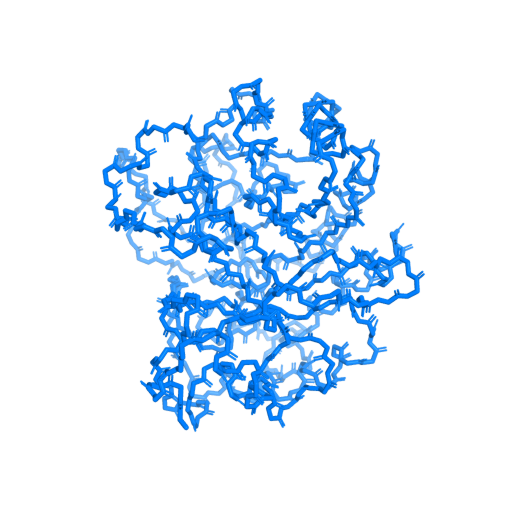LEU A N 1
ATOM 1194 C CA . LEU A 1 144 ? 19.618 7.241 38.245 1.00 11.05 144 LEU A CA 1
ATOM 1195 C C . LEU A 1 144 ? 18.869 5.942 37.959 1.00 9.34 144 LEU A C 1
ATOM 1196 O O . LEU A 1 144 ? 18.958 5.353 36.881 1.00 9.90 144 LEU A O 1
ATOM 1201 N N . THR A 1 145 ? 18.132 5.490 38.958 1.00 9.53 145 THR A N 1
ATOM 1202 C CA A THR A 1 145 ? 17.432 4.218 38.840 0.54 9.11 145 THR A CA 1
ATOM 1203 C CA B THR A 1 145 ? 17.411 4.226 38.887 0.46 9.55 145 THR A CA 1
ATOM 1204 C C . THR A 1 145 ? 16.237 4.338 37.914 1.00 7.50 145 THR A C 1
ATOM 1205 O O . THR A 1 145 ? 15.488 5.315 37.961 1.00 8.61 145 THR A O 1
ATOM 1212 N N . TYR A 1 146 ? 16.068 3.350 37.049 1.00 7.36 146 TYR A N 1
ATOM 1213 C CA . TYR A 1 146 ? 14.929 3.332 36.144 1.00 7.25 146 TYR A CA 1
ATOM 1214 C C . TYR A 1 146 ? 13.640 3.275 36.933 1.00 7.88 146 TYR A C 1
ATOM 1215 O O . TYR A 1 146 ? 13.599 2.681 38.042 1.00 9.15 146 TYR A O 1
ATOM 1224 N N . VAL A 1 147 ? 12.590 3.863 36.369 1.00 8.50 147 VAL A N 1
ATOM 1225 C CA . VAL A 1 147 ? 11.332 3.984 37.078 1.00 9.44 147 VAL A CA 1
ATOM 1226 C C . VAL A 1 147 ? 10.247 3.227 36.354 1.00 9.04 147 VAL A C 1
ATOM 1227 O O . VAL A 1 147 ? 10.349 2.893 35.184 1.00 9.69 147 VAL A O 1
ATOM 1231 N N . THR A 1 148 ? 9.172 2.951 37.065 1.00 9.41 148 THR A N 1
ATOM 1232 C CA . THR A 1 148 ? 8.027 2.324 36.418 1.00 9.34 148 THR A CA 1
ATOM 1233 C C . THR A 1 148 ? 7.366 3.330 35.490 1.00 8.18 148 THR A C 1
ATOM 1234 O O . THR A 1 148 ? 7.000 4.426 35.896 1.00 9.60 148 THR A O 1
ATOM 1238 N N . PRO A 1 149 ? 7.230 2.970 34.215 1.00 7.54 149 PRO A N 1
ATOM 1239 C CA . PRO A 1 149 ? 6.607 3.913 33.291 1.00 7.43 149 PRO A CA 1
ATOM 1240 C C . PRO A 1 149 ? 5.108 4.019 33.497 1.00 8.03 149 PRO A C 1
ATOM 1241 O O . PRO A 1 149 ? 4.470 3.123 34.071 1.00 8.38 149 PRO A O 1
ATOM 1245 N N . LYS A 1 150 ? 4.557 5.127 33.022 1.00 7.62 150 LYS A N 1
ATOM 1246 C CA . LYS A 1 150 ? 3.125 5.246 32.810 1.00 7.74 150 LYS A CA 1
ATOM 1247 C C . LYS A 1 150 ? 2.760 4.576 31.484 1.00 7.17 150 LYS A C 1
ATOM 1248 O O . LYS A 1 150 ? 3.392 4.863 30.454 1.00 8.07 150 LYS A O 1
ATOM 1254 N N . ALA A 1 151 ? 1.775 3.673 31.513 1.00 7.09 151 ALA A N 1
ATOM 1255 C CA . ALA A 1 151 ? 1.238 3.105 30.285 1.00 7.36 151 ALA A CA 1
ATOM 1256 C C . ALA A 1 151 ? 0.571 4.224 29.487 1.00 6.76 151 ALA A C 1
ATOM 1257 O O . ALA A 1 151 ? -0.341 4.903 29.960 1.00 8.80 151 ALA A O 1
ATOM 1259 N N . VAL A 1 152 ? 1.042 4.435 28.266 1.00 6.32 152 VAL A N 1
ATOM 1260 C CA . VAL A 1 152 ? 0.508 5.537 27.476 1.00 6.40 152 VAL A CA 1
ATOM 1261 C C . VAL A 1 152 ? -0.986 5.354 27.209 1.00 6.37 152 VAL A C 1
ATOM 1262 O O . VAL A 1 152 ? -1.472 4.235 26.994 1.00 7.03 152 VAL A O 1
ATOM 1266 N N . THR A 1 153 ? -1.706 6.466 27.176 1.00 6.25 153 THR A N 1
ATOM 1267 C CA . THR A 1 153 ? -3.083 6.441 26.712 1.00 6.46 153 THR A CA 1
ATOM 1268 C C . THR A 1 153 ? -3.086 6.557 25.190 1.00 5.98 153 THR A C 1
ATOM 1269 O O . THR A 1 153 ? -2.076 6.889 24.567 1.00 6.20 153 THR A O 1
ATOM 1273 N N . VAL A 1 154 ? -4.238 6.314 24.584 1.00 6.29 154 VAL A N 1
ATOM 1274 C CA A VAL A 1 154 ? -4.389 6.478 23.148 0.49 7.52 154 VAL A CA 1
ATOM 1275 C CA B VAL A 1 154 ? -4.324 6.465 23.153 0.51 7.15 154 VAL A CA 1
ATOM 1276 C C . VAL A 1 154 ? -4.102 7.925 22.746 1.00 6.19 154 VAL A C 1
ATOM 1277 O O . VAL A 1 154 ? -3.529 8.186 21.685 1.00 6.93 154 VAL A O 1
ATOM 1284 N N . GLU A 1 155 ? -4.446 8.889 23.604 1.00 6.21 155 GLU A N 1
ATOM 1285 C CA . GLU A 1 155 ? -4.154 10.287 23.325 1.00 6.53 155 GLU A CA 1
ATOM 1286 C C . GLU A 1 155 ? -2.646 10.548 23.391 1.00 6.16 155 GLU A C 1
ATOM 1287 O O . GLU A 1 155 ? -2.097 11.269 22.555 1.00 6.51 155 GLU A O 1
ATOM 1293 N N . ASP A 1 156 ? -1.961 9.945 24.366 1.00 5.45 156 ASP A N 1
ATOM 1294 C CA . ASP A 1 156 ? -0.499 10.023 24.389 1.00 5.52 156 ASP A CA 1
ATOM 1295 C C . ASP A 1 156 ? 0.088 9.481 23.078 1.00 5.61 156 ASP A C 1
ATOM 1296 O O . ASP A 1 156 ? 1.013 10.057 22.525 1.00 5.89 156 ASP A O 1
ATOM 1301 N N . ILE A 1 157 ? -0.439 8.352 22.616 1.00 5.52 157 ILE A N 1
ATOM 1302 C CA . ILE A 1 157 ? 0.044 7.723 21.395 1.00 5.95 157 ILE A CA 1
ATOM 1303 C C . ILE A 1 157 ? -0.134 8.661 20.212 1.00 5.74 157 ILE A C 1
ATOM 1304 O O . ILE A 1 157 ? 0.792 8.829 19.403 1.00 6.62 157 ILE A O 1
ATOM 1309 N N . GLN A 1 158 ? -1.299 9.277 20.087 1.00 6.81 158 GLN A N 1
ATOM 1310 C CA . GLN A 1 158 ? -1.530 10.227 19.008 1.00 8.11 158 GLN A CA 1
ATOM 1311 C C . GLN A 1 158 ? -0.518 11.364 19.047 1.00 7.10 158 GLN A C 1
ATOM 1312 O O . GLN A 1 158 ? -0.017 11.795 18.003 1.00 7.68 158 GLN A O 1
ATOM 1318 N N . GLY A 1 159 ? -0.225 11.873 20.243 1.00 6.98 159 GLY A N 1
ATOM 1319 C CA . GLY A 1 159 ? 0.776 12.936 20.378 1.00 7.01 159 GLY A CA 1
ATOM 1320 C C . GLY A 1 159 ? 2.183 12.484 20.033 1.00 6.31 159 GLY A C 1
ATOM 1321 O O . GLY A 1 159 ? 2.962 13.221 19.453 1.00 6.47 159 GLY A O 1
ATOM 1322 N N . LEU A 1 160 ? 2.513 11.238 20.342 1.00 5.77 160 LEU A N 1
ATOM 1323 C CA . LEU A 1 160 ? 3.812 10.679 19.977 1.00 5.98 160 LEU A CA 1
ATOM 1324 C C . LEU A 1 160 ? 3.951 10.531 18.461 1.00 6.00 160 LEU A C 1
ATOM 1325 O O . LEU A 1 160 ? 4.992 10.865 17.898 1.00 5.78 160 LEU A O 1
ATOM 1330 N N . VAL A 1 161 ? 2.908 10.049 17.799 1.00 6.12 161 VAL A N 1
ATOM 1331 C CA . VAL A 1 161 ? 2.935 9.954 16.339 1.00 6.34 161 VAL A CA 1
ATOM 1332 C C . VAL A 1 161 ? 3.111 11.345 15.740 1.00 6.62 161 VAL A C 1
ATOM 1333 O O . VAL A 1 161 ? 3.948 11.552 14.851 1.00 6.94 161 VAL A O 1
ATOM 1337 N N . ARG A 1 162 ? 2.347 12.310 16.242 1.00 6.64 162 ARG A N 1
ATOM 1338 C CA . ARG A 1 162 ? 2.470 13.707 15.819 1.00 7.55 162 ARG A CA 1
ATOM 1339 C C . ARG A 1 162 ? 3.918 14.167 15.956 1.00 7.01 162 ARG A C 1
ATOM 1340 O O . ARG A 1 162 ? 4.441 14.873 15.074 1.00 7.06 162 ARG A O 1
ATOM 1348 N N . ASP A 1 163 ? 4.543 13.861 17.094 1.00 6.11 163 ASP A N 1
ATOM 1349 C CA . ASP A 1 163 ? 5.873 14.376 17.378 1.00 6.20 163 ASP A CA 1
ATOM 1350 C C . ASP A 1 163 ? 6.956 13.664 16.564 1.00 5.84 163 ASP A C 1
ATOM 1351 O O . ASP A 1 163 ? 7.946 14.297 16.177 1.00 5.82 163 ASP A O 1
ATOM 1356 N N . TYR A 1 164 ? 6.773 12.382 16.237 1.00 5.26 164 TYR A N 1
ATOM 1357 C CA . TYR A 1 164 ? 7.664 11.721 15.284 1.00 5.79 164 TYR A CA 1
ATOM 1358 C C . TYR A 1 164 ? 7.563 12.414 13.921 1.00 6.18 164 TYR A C 1
ATOM 1359 O O . TYR A 1 164 ? 8.568 12.648 13.257 1.00 6.39 164 TYR A O 1
ATOM 1368 N N . ALA A 1 165 ? 6.342 12.713 13.491 1.00 6.07 165 ALA A N 1
ATOM 1369 C CA . ALA A 1 165 ? 6.144 13.331 12.196 1.00 7.37 165 ALA A CA 1
ATOM 1370 C C . ALA A 1 165 ? 6.721 14.741 12.164 1.00 7.12 165 ALA A C 1
ATOM 1371 O O . ALA A 1 165 ? 7.308 15.142 11.158 1.00 7.89 165 ALA A O 1
ATOM 1373 N N . LYS A 1 166 ? 6.524 15.523 13.233 1.00 7.24 166 LYS A N 1
ATOM 1374 C CA . LYS A 1 166 ? 7.074 16.878 13.298 1.00 7.04 166 LYS A CA 1
ATOM 1375 C C . LYS A 1 166 ? 8.589 16.830 13.297 1.00 6.84 166 LYS A C 1
ATOM 1376 O O . LYS A 1 166 ? 9.242 17.615 12.604 1.00 7.50 166 LYS A O 1
ATOM 1382 N N . ALA A 1 167 ? 9.170 15.885 14.026 1.00 6.63 167 ALA A N 1
ATOM 1383 C CA . ALA A 1 167 ? 10.617 15.717 13.994 1.00 6.53 167 ALA A CA 1
ATOM 1384 C C . ALA A 1 167 ? 11.098 15.421 12.577 1.00 7.11 167 ALA A C 1
ATOM 1385 O O . ALA A 1 167 ? 12.098 15.974 12.130 1.00 7.47 167 ALA A O 1
ATOM 1387 N N . ALA A 1 168 ? 10.377 14.571 11.847 1.00 7.81 168 ALA A N 1
ATOM 1388 C CA . ALA A 1 168 ? 10.779 14.245 10.491 1.00 8.68 168 ALA A CA 1
ATOM 1389 C C . ALA A 1 168 ? 10.735 15.495 9.604 1.00 9.09 168 ALA A C 1
ATOM 1390 O O . ALA A 1 168 ? 11.608 15.707 8.760 1.00 9.50 168 ALA A O 1
ATOM 1392 N N . GLU A 1 169 ? 9.728 16.339 9.777 1.00 9.64 169 GLU A N 1
ATOM 1393 C CA A GLU A 1 169 ? 9.670 17.623 9.084 0.48 10.34 169 GLU A CA 1
ATOM 1394 C CA B GLU A 1 169 ? 9.697 17.608 9.047 0.52 11.04 169 GLU A CA 1
ATOM 1395 C C . GLU A 1 169 ? 10.893 18.490 9.387 1.00 10.12 169 GLU A C 1
ATOM 1396 O O . GLU A 1 169 ? 11.484 19.109 8.511 1.00 10.39 169 GLU A O 1
ATOM 1407 N N . ASN A 1 170 ? 11.252 18.529 10.656 1.00 9.07 170 ASN A N 1
ATOM 1408 C CA . ASN A 1 170 ? 12.389 19.309 11.103 1.00 8.43 170 ASN A CA 1
ATOM 1409 C C . ASN A 1 170 ? 13.708 18.782 10.516 1.00 8.81 170 ASN A C 1
ATOM 1410 O O . ASN A 1 170 ? 14.622 19.551 10.198 1.00 8.68 170 ASN A O 1
ATOM 1415 N N . VAL A 1 171 ? 13.785 17.470 10.368 1.00 9.26 171 VAL A N 1
ATOM 1416 C CA . VAL A 1 171 ? 14.944 16.808 9.798 1.00 9.98 171 VAL A CA 1
ATOM 1417 C C . VAL A 1 171 ? 15.175 17.285 8.377 1.00 9.64 171 VAL A C 1
ATOM 1418 O O . VAL A 1 171 ? 16.307 17.555 7.931 1.00 10.21 171 VAL A O 1
ATOM 1422 N N . ILE A 1 172 ? 14.106 17.393 7.622 1.00 11.49 172 ILE A N 1
ATOM 1423 C CA . ILE A 1 172 ? 14.241 17.912 6.278 1.00 12.91 172 ILE A CA 1
ATOM 1424 C C . ILE A 1 172 ? 14.647 19.392 6.291 1.00 12.23 172 ILE A C 1
ATOM 1425 O O . ILE A 1 172 ? 15.514 19.814 5.504 1.00 12.63 172 ILE A O 1
ATOM 1430 N N . GLU A 1 173 ? 14.091 20.175 7.207 1.00 12.18 173 GLU A N 1
ATOM 1431 C CA . GLU A 1 173 ? 14.531 21.563 7.326 1.00 11.16 173 GLU A CA 1
ATOM 1432 C C . GLU A 1 173 ? 16.061 21.674 7.674 1.00 11.43 173 GLU A C 1
ATOM 1433 O O . GLU A 1 173 ? 16.752 22.604 7.253 1.00 13.45 173 GLU A O 1
ATOM 1439 N N . ALA A 1 174 ? 16.554 20.738 8.465 1.00 7.91 174 ALA A N 1
ATOM 1440 C CA . ALA A 1 174 ? 17.951 20.620 8.857 1.00 8.08 174 ALA A CA 1
ATOM 1441 C C . ALA A 1 174 ? 18.857 20.064 7.760 1.00 8.23 174 ALA A C 1
ATOM 1442 O O . ALA A 1 174 ? 20.047 19.907 7.981 1.00 10.57 174 ALA A O 1
ATOM 1444 N N . GLY A 1 175 ? 18.289 19.723 6.610 1.00 7.82 175 GLY A N 1
ATOM 1445 C CA . GLY A 1 175 ? 19.060 19.324 5.448 1.00 7.59 175 GLY A CA 1
ATOM 1446 C C . GLY A 1 175 ? 19.498 17.872 5.385 1.00 7.61 175 GLY A C 1
ATOM 1447 O O . GLY A 1 175 ? 20.359 17.539 4.587 1.00 9.14 175 GLY A O 1
ATOM 1448 N N . PHE A 1 176 ? 18.913 17.006 6.203 1.00 6.87 176 PHE A N 1
ATOM 1449 C CA . PHE A 1 176 ? 19.225 15.599 6.076 1.00 6.37 176 PHE A CA 1
ATOM 1450 C C . PHE A 1 176 ? 18.669 15.026 4.774 1.00 6.16 176 PHE A C 1
ATOM 1451 O O . PHE A 1 176 ? 17.656 15.467 4.249 1.00 7.46 176 PHE A O 1
ATOM 1459 N N . ASP A 1 177 ? 19.296 13.961 4.287 1.00 5.71 177 ASP A N 1
ATOM 1460 C CA . ASP A 1 177 ? 18.766 13.199 3.165 1.00 6.33 177 ASP A CA 1
ATOM 1461 C C . ASP A 1 177 ? 17.561 12.351 3.535 1.00 6.12 177 ASP A C 1
ATOM 1462 O O . ASP A 1 177 ? 16.791 11.947 2.650 1.00 7.52 177 ASP A O 1
ATOM 1467 N N . GLY A 1 178 ? 17.370 12.071 4.811 1.00 5.82 178 GLY A N 1
ATOM 1468 C CA . GLY A 1 178 ? 16.263 11.240 5.232 1.00 5.66 178 GLY A CA 1
ATOM 1469 C C . GLY A 1 178 ? 16.344 10.927 6.705 1.00 4.73 178 GLY A C 1
ATOM 1470 O O . GLY A 1 178 ? 17.154 11.479 7.452 1.00 4.83 178 GLY A O 1
ATOM 1471 N N . VAL A 1 179 ? 15.447 10.019 7.109 1.00 5.08 179 VAL A N 1
ATOM 1472 C CA A VAL A 1 179 ? 15.246 9.579 8.483 0.67 4.60 179 VAL A CA 1
ATOM 1473 C CA B VAL A 1 179 ? 15.329 9.580 8.487 0.33 5.72 179 VAL A CA 1
ATOM 1474 C C . VAL A 1 179 ? 15.383 8.060 8.560 1.00 5.07 179 VAL A C 1
ATOM 1475 O O . VAL A 1 179 ? 14.754 7.344 7.765 1.00 6.22 179 VAL A O 1
ATOM 1482 N N . GLU A 1 180 ? 16.129 7.569 9.557 1.00 4.43 180 GLU A N 1
ATOM 1483 C CA . GLU A 1 180 ? 16.013 6.188 10.021 1.00 4.46 180 GLU A CA 1
ATOM 1484 C C . GLU A 1 180 ? 15.181 6.227 11.296 1.00 4.00 180 GLU A C 1
ATOM 1485 O O . GLU A 1 180 ? 15.577 6.863 12.280 1.00 4.97 180 GLU A O 1
ATOM 1491 N N . ILE A 1 181 ? 14.037 5.577 11.292 1.00 4.16 181 ILE A N 1
ATOM 1492 C CA . ILE A 1 181 ? 13.239 5.492 12.499 1.00 4.13 181 ILE A CA 1
ATOM 1493 C C . ILE A 1 181 ? 13.856 4.466 13.449 1.00 4.04 181 ILE A C 1
ATOM 1494 O O . ILE A 1 181 ? 14.115 3.335 13.033 1.00 4.41 181 ILE A O 1
ATOM 1499 N N . HIS A 1 182 ? 14.111 4.844 14.705 1.00 4.19 182 HIS A N 1
ATOM 1500 C CA . HIS A 1 182 ? 14.703 3.912 15.651 1.00 4.16 182 HIS A CA 1
ATOM 1501 C C . HIS A 1 182 ? 13.627 3.000 16.236 1.00 3.79 182 HIS A C 1
ATOM 1502 O O . HIS A 1 182 ? 13.015 3.288 17.263 1.00 4.50 182 HIS A O 1
ATOM 1509 N N . GLY A 1 183 ? 13.400 1.889 15.549 1.00 3.99 183 GLY A N 1
ATOM 1510 C CA . GLY A 1 183 ? 12.471 0.871 15.972 1.00 4.36 183 GLY A CA 1
ATOM 1511 C C . GLY A 1 183 ? 13.129 -0.300 16.634 1.00 4.18 183 GLY A C 1
ATOM 1512 O O . GLY A 1 183 ? 12.507 -1.354 16.748 1.00 5.30 183 GLY A O 1
ATOM 1513 N N . ALA A 1 184 ? 14.361 -0.119 17.104 1.00 4.36 184 ALA A N 1
ATOM 1514 C CA . ALA A 1 184 ? 15.201 -1.223 17.537 1.00 4.65 184 ALA A CA 1
ATOM 1515 C C . ALA A 1 184 ? 15.643 -1.075 18.989 1.00 4.21 184 ALA A C 1
ATOM 1516 O O . ALA A 1 184 ? 15.240 -0.136 19.702 1.00 4.38 184 ALA A O 1
ATOM 1518 N N . ASN A 1 185 ? 16.437 -2.054 19.421 1.00 4.55 185 ASN A N 1
ATOM 1519 C CA . ASN A 1 185 ? 17.244 -1.992 20.643 1.00 4.41 185 ASN A CA 1
ATOM 1520 C C . ASN A 1 185 ? 16.470 -1.680 21.912 1.00 4.37 185 ASN A C 1
ATOM 1521 O O . ASN A 1 185 ? 17.008 -1.093 22.835 1.00 5.14 185 ASN A O 1
ATOM 1526 N N . GLY A 1 186 ? 15.218 -2.123 21.975 1.00 4.54 186 GLY A N 1
ATOM 1527 C CA . GLY A 1 186 ? 14.453 -1.961 23.188 1.00 4.97 186 GLY A CA 1
ATOM 1528 C C . GLY A 1 186 ? 13.876 -0.586 23.454 1.00 4.28 186 GLY A C 1
ATOM 1529 O O . GLY A 1 186 ? 13.352 -0.360 24.546 1.00 4.90 186 GLY A O 1
ATOM 1530 N N . TYR A 1 187 ? 13.923 0.316 22.489 1.00 4.01 187 TYR A N 1
ATOM 1531 C CA . TYR A 1 187 ? 13.385 1.651 22.680 1.00 4.19 187 TYR A CA 1
ATOM 1532 C C . TYR A 1 187 ? 11.879 1.713 22.330 1.00 4.12 187 TYR A C 1
ATOM 1533 O O . TYR A 1 187 ? 11.240 0.662 22.258 1.00 4.06 187 TYR A O 1
ATOM 1542 N N . LEU A 1 188 ? 11.273 2.896 22.251 1.00 4.10 188 LEU A N 1
ATOM 1543 C CA . LEU A 1 188 ? 9.804 2.966 22.357 1.00 4.38 188 LEU A CA 1
ATOM 1544 C C . LEU A 1 188 ? 9.073 2.123 21.352 1.00 4.52 188 LEU A C 1
ATOM 1545 O O . LEU A 1 188 ? 8.109 1.419 21.694 1.00 4.96 188 LEU A O 1
ATOM 1550 N N . ILE A 1 189 ? 9.460 2.235 20.087 1.00 4.29 189 ILE A N 1
ATOM 1551 C CA . ILE A 1 189 ? 8.743 1.475 19.057 1.00 4.64 189 ILE A CA 1
ATOM 1552 C C . ILE A 1 189 ? 8.936 -0.033 19.274 1.00 4.35 189 ILE A C 1
ATOM 1553 O O . ILE A 1 189 ? 7.987 -0.808 19.205 1.00 5.11 189 ILE A O 1
ATOM 1558 N N . ASP A 1 190 ? 10.169 -0.439 19.548 1.00 4.42 190 ASP A N 1
ATOM 1559 C CA . ASP A 1 190 ? 10.450 -1.836 19.846 1.00 4.26 190 ASP A CA 1
ATOM 1560 C C . ASP A 1 190 ? 9.658 -2.308 21.051 1.00 4.19 190 ASP A C 1
ATOM 1561 O O . ASP A 1 190 ? 9.250 -3.454 21.122 1.00 5.11 190 ASP A O 1
ATOM 1566 N N . GLN A 1 191 ? 9.408 -1.416 22.009 1.00 4.21 191 GLN A N 1
ATOM 1567 C CA . GLN A 1 191 ? 8.640 -1.787 23.191 1.00 4.30 191 GLN A CA 1
ATOM 1568 C C . GLN A 1 191 ? 7.207 -2.228 22.839 1.00 4.25 191 GLN A C 1
ATOM 1569 O O . GLN A 1 191 ? 6.640 -3.074 23.512 1.00 4.78 191 GLN A O 1
ATOM 1575 N N . PHE A 1 192 ? 6.626 -1.651 21.797 1.00 4.62 192 PHE A N 1
ATOM 1576 C CA . PHE A 1 192 ? 5.306 -2.086 21.369 1.00 5.16 192 PHE A CA 1
ATOM 1577 C C . PHE A 1 192 ? 5.350 -3.472 20.683 1.00 5.08 192 PHE A C 1
ATOM 1578 O O . PHE A 1 192 ? 4.351 -4.177 20.664 1.00 5.60 192 PHE A O 1
ATOM 1586 N N . LEU A 1 193 ? 6.486 -3.821 20.083 1.00 4.91 193 LEU A N 1
ATOM 1587 C CA . LEU A 1 193 ? 6.624 -5.027 19.268 1.00 5.15 193 LEU A CA 1
ATOM 1588 C C . LEU A 1 193 ? 6.964 -6.292 20.038 1.00 5.83 193 LEU A C 1
ATOM 1589 O O . LEU A 1 193 ? 7.009 -7.351 19.451 1.00 8.15 193 LEU A O 1
ATOM 1594 N N . HIS A 1 194 ? 7.238 -6.164 21.336 1.00 5.12 194 HIS A N 1
ATOM 1595 C CA . HIS A 1 194 ? 7.643 -7.296 22.143 1.00 5.57 194 HIS A CA 1
ATOM 1596 C C . HIS A 1 194 ? 6.713 -7.468 23.338 1.00 5.69 194 HIS A C 1
ATOM 1597 O O . HIS A 1 194 ? 6.303 -6.494 23.963 1.00 6.00 194 HIS A O 1
ATOM 1604 N N . HIS A 1 195 ? 6.414 -8.722 23.672 1.00 6.18 195 HIS A N 1
ATOM 1605 C CA . HIS A 1 195 ? 5.531 -9.009 24.782 1.00 6.75 195 HIS A CA 1
ATOM 1606 C C . HIS A 1 195 ? 6.080 -8.633 26.160 1.00 6.95 195 HIS A C 1
ATOM 1607 O O . HIS A 1 195 ? 5.293 -8.349 27.068 1.00 7.44 195 HIS A O 1
ATOM 1614 N N . ASP A 1 196 ? 7.398 -8.615 26.341 1.00 6.44 196 ASP A N 1
ATOM 1615 C CA . ASP A 1 196 ? 7.918 -8.244 27.661 1.00 6.63 196 ASP A CA 1
ATOM 1616 C C . ASP A 1 196 ? 7.416 -6.863 28.081 1.00 6.81 196 ASP A C 1
ATOM 1617 O O . ASP A 1 196 ? 7.001 -6.638 29.206 1.00 7.78 196 ASP A O 1
ATOM 1622 N N . SER A 1 197 ? 7.505 -5.942 27.144 1.00 6.34 197 SER A N 1
ATOM 1623 C CA . SER A 1 197 ? 7.187 -4.549 27.375 1.00 5.86 197 SER A CA 1
ATOM 1624 C C . SER A 1 197 ? 5.736 -4.217 27.054 1.00 6.10 197 SER A C 1
ATOM 1625 O O . SER A 1 197 ? 5.220 -3.252 27.605 1.00 7.76 197 SER A O 1
ATOM 1628 N N . ASN A 1 198 ? 5.116 -4.962 26.141 1.00 5.51 198 ASN A N 1
ATOM 1629 C CA . ASN A 1 198 ? 3.750 -4.640 25.715 1.00 5.87 198 ASN A CA 1
ATOM 1630 C C . ASN A 1 198 ? 2.770 -5.655 26.252 1.00 5.99 198 ASN A C 1
ATOM 1631 O O . ASN A 1 198 ? 2.617 -6.762 25.698 1.00 7.15 198 ASN A O 1
ATOM 1636 N N . ARG A 1 199 ? 2.111 -5.269 27.349 1.00 6.72 199 ARG A N 1
ATOM 1637 C CA . ARG A 1 199 ? 1.102 -6.087 28.010 1.00 7.92 199 ARG A CA 1
ATOM 1638 C C . ARG A 1 199 ? -0.285 -5.463 27.810 1.00 7.30 199 ARG A C 1
ATOM 1639 O O . ARG A 1 199 ? -1.219 -5.793 28.525 1.00 8.76 199 ARG A O 1
ATOM 1647 N N . ARG A 1 200 ? -0.422 -4.594 26.821 1.00 7.06 200 ARG A N 1
ATOM 1648 C CA . ARG A 1 200 ? -1.668 -3.910 26.591 1.00 6.81 200 ARG A CA 1
ATOM 1649 C C . ARG A 1 200 ? -2.750 -4.842 26.113 1.00 8.59 200 ARG A C 1
ATOM 1650 O O . ARG A 1 200 ? -2.470 -5.870 25.483 1.00 9.58 200 ARG A O 1
ATOM 1658 N N . THR A 1 201 ? -3.993 -4.438 26.388 1.00 8.67 201 THR A N 1
ATOM 1659 C CA . THR A 1 201 ? -5.176 -5.177 25.966 1.00 11.37 201 THR A CA 1
ATOM 1660 C C . THR A 1 201 ? -6.108 -4.335 25.090 1.00 11.48 201 THR A C 1
ATOM 1661 O O . THR A 1 201 ? -7.229 -4.745 24.814 1.00 14.50 201 THR A O 1
ATOM 1665 N N . ASP A 1 202 ? -5.663 -3.173 24.633 1.00 9.81 202 ASP A N 1
ATOM 1666 C CA . ASP A 1 202 ? -6.418 -2.349 23.708 1.00 8.76 202 ASP A CA 1
ATOM 1667 C C . ASP A 1 202 ? -5.935 -2.598 22.277 1.00 8.14 202 ASP A C 1
ATOM 1668 O O . ASP A 1 202 ? -5.316 -3.628 21.984 1.00 8.66 202 ASP A O 1
ATOM 1673 N N . GLU A 1 203 ? -6.227 -1.652 21.381 1.00 8.25 203 GLU A N 1
ATOM 1674 C CA . GLU A 1 203 ? -5.907 -1.815 19.973 1.00 8.84 203 GLU A CA 1
ATOM 1675 C C . GLU A 1 203 ? -4.393 -1.742 19.690 1.00 7.94 203 GLU A C 1
ATOM 1676 O O . GLU A 1 203 ? -3.980 -1.980 18.551 1.00 9.29 203 GLU A O 1
ATOM 1682 N N . TYR A 1 204 ? -3.584 -1.486 20.721 1.00 7.39 204 TYR A N 1
ATOM 1683 C CA . TYR A 1 204 ? -2.135 -1.479 20.576 1.00 7.30 204 TYR A CA 1
ATOM 1684 C C . TYR A 1 204 ? -1.465 -2.691 21.212 1.00 7.56 204 TYR A C 1
ATOM 1685 O O . TYR A 1 204 ? -0.238 -2.733 21.273 1.00 9.03 204 TYR A O 1
ATOM 1694 N N . GLY A 1 205 ? -2.230 -3.672 21.668 1.00 7.91 205 GLY A N 1
ATOM 1695 C CA . GLY A 1 205 ? -1.622 -4.851 22.229 1.00 9.15 205 GLY A CA 1
ATOM 1696 C C . GLY A 1 205 ? -2.319 -6.145 21.917 1.00 8.30 205 GLY A C 1
ATOM 1697 O O . GLY A 1 205 ? -3.412 -6.164 21.370 1.00 9.75 205 GLY A O 1
ATOM 1698 N N A GLY A 1 206 ? -1.668 -7.252 22.231 0.53 8.86 206 GLY A N 1
ATOM 1699 N N B GLY A 1 206 ? -1.633 -7.230 22.262 0.47 8.63 206 GLY A N 1
ATOM 1700 C CA A GLY A 1 206 ? -2.348 -8.529 22.296 0.53 10.72 206 GLY A CA 1
ATOM 1701 C CA B GLY A 1 206 ? -2.173 -8.575 22.224 0.47 10.23 206 GLY A CA 1
ATOM 1702 C C A GLY A 1 206 ? -2.442 -9.358 21.030 0.53 11.29 206 GLY A C 1
ATOM 1703 C C B GLY A 1 206 ? -1.805 -9.328 20.967 0.47 11.36 206 GLY A C 1
ATOM 1704 O O A GLY A 1 206 ? -2.754 -10.543 21.117 0.53 12.83 206 GLY A O 1
ATOM 1705 O O B GLY A 1 206 ? -1.079 -10.311 20.981 0.47 13.00 206 GLY A O 1
ATOM 1706 N N A THR A 1 207 ? -2.225 -8.766 19.858 0.010 11.37 207 THR A N 1
ATOM 1707 N N B THR A 1 207 ? -2.311 -8.840 19.859 0.99 11.80 207 THR A N 1
ATOM 1708 C CA . THR A 1 207 ? -2.207 -9.521 18.596 1.00 10.95 207 THR A CA 1
ATOM 1709 C C . THR A 1 207 ? -1.077 -8.956 17.755 1.00 9.85 207 THR A C 1
ATOM 1710 O O . THR A 1 207 ? -0.675 -7.817 17.978 1.00 8.57 207 THR A O 1
ATOM 1714 N N . PRO A 1 208 ? -0.587 -9.708 16.763 1.00 9.46 208 PRO A N 1
ATOM 1715 C CA . PRO A 1 208 ? 0.458 -9.144 15.897 1.00 9.01 208 PRO A CA 1
ATOM 1716 C C . PRO A 1 208 ? 0.037 -7.832 15.200 1.00 7.96 208 PRO A C 1
ATOM 1717 O O . PRO A 1 208 ? 0.831 -6.886 15.135 1.00 8.11 208 PRO A O 1
ATOM 1721 N N . VAL A 1 209 ? -1.188 -7.760 14.694 1.00 8.45 209 VAL A N 1
ATOM 1722 C CA A VAL A 1 209 ? -1.645 -6.535 14.057 0.48 8.70 209 VAL A CA 1
ATOM 1723 C CA B VAL A 1 209 ? -1.690 -6.541 14.071 0.52 8.32 209 VAL A CA 1
ATOM 1724 C C . VAL A 1 209 ? -1.672 -5.379 15.056 1.00 7.72 209 VAL A C 1
ATOM 1725 O O . VAL A 1 209 ? -1.247 -4.268 14.731 1.00 7.76 209 VAL A O 1
ATOM 1732 N N . ASN A 1 210 ? -2.135 -5.628 16.274 1.00 7.33 210 ASN A N 1
ATOM 1733 C CA . ASN A 1 210 ? -2.214 -4.552 17.253 1.00 7.14 210 ASN A CA 1
ATOM 1734 C C . ASN A 1 210 ? -0.846 -4.114 17.736 1.00 7.08 210 ASN A C 1
ATOM 1735 O O . ASN A 1 210 ? -0.604 -2.934 17.931 1.00 7.01 210 ASN A O 1
ATOM 1740 N N . MET A 1 211 ? 0.042 -5.074 17.970 1.00 6.64 211 MET A N 1
ATOM 1741 C CA . MET A 1 211 ? 1.376 -4.761 18.465 1.00 6.49 211 MET A CA 1
ATOM 1742 C C . MET A 1 211 ? 2.204 -4.034 17.414 1.00 6.29 211 MET A C 1
ATOM 1743 O O . MET A 1 211 ? 3.074 -3.240 17.768 1.00 7.47 211 MET A O 1
ATOM 1748 N N . SER A 1 212 ? 1.914 -4.283 16.138 1.00 6.23 212 SER A N 1
ATOM 1749 C CA . SER A 1 212 ? 2.571 -3.585 15.032 1.00 6.20 212 SER A CA 1
ATOM 1750 C C . SER A 1 212 ? 1.971 -2.203 14.738 1.00 6.19 212 SER A C 1
ATOM 1751 O O . SER A 1 212 ? 2.578 -1.421 13.985 1.00 6.34 212 SER A O 1
ATOM 1754 N N . ARG A 1 213 ? 0.796 -1.894 15.290 1.00 5.70 213 ARG A N 1
ATOM 1755 C CA . ARG A 1 213 ? 0.063 -0.703 14.925 1.00 6.55 213 ARG A CA 1
ATOM 1756 C C . ARG A 1 213 ? 0.871 0.557 15.162 1.00 6.04 213 ARG A C 1
ATOM 1757 O O . ARG A 1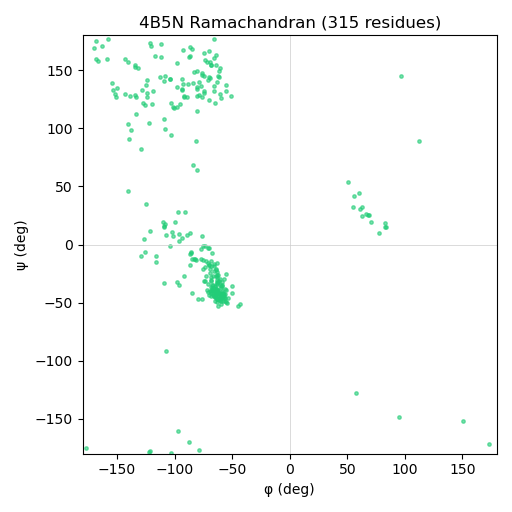 213 ? 0.891 1.432 14.285 1.00 6.37 213 ARG A O 1
ATOM 1765 N N . PHE A 1 214 ? 1.486 0.718 16.326 1.00 6.01 214 PHE A N 1
ATOM 1766 C CA . PHE A 1 214 ? 2.232 1.945 16.599 1.00 6.21 214 PHE A CA 1
ATOM 1767 C C . PHE A 1 214 ? 3.381 2.136 15.594 1.00 5.63 214 PHE A C 1
ATOM 1768 O O . PHE A 1 214 ? 3.564 3.224 15.056 1.00 5.90 214 PHE A O 1
ATOM 1776 N N . ALA A 1 215 ? 4.171 1.093 15.357 1.00 5.79 215 ALA A N 1
ATOM 1777 C CA . ALA A 1 215 ? 5.272 1.191 14.401 1.00 5.40 215 ALA A CA 1
ATOM 1778 C C . ALA A 1 215 ? 4.758 1.638 13.041 1.00 5.42 215 ALA A C 1
ATOM 1779 O O . ALA A 1 215 ? 5.354 2.512 12.399 1.00 5.40 215 ALA A O 1
ATOM 1781 N N . LEU A 1 216 ? 3.659 1.026 12.582 1.00 5.66 216 LEU A N 1
ATOM 1782 C CA . LEU A 1 216 ? 3.157 1.353 11.271 1.00 5.99 216 LEU A CA 1
ATOM 1783 C C . LEU A 1 216 ? 2.549 2.761 11.229 1.00 6.33 216 LEU A C 1
ATOM 1784 O O . LEU A 1 216 ? 2.657 3.443 10.213 1.00 6.71 216 LEU A O 1
ATOM 1789 N N . GLU A 1 217 ? 1.923 3.204 12.315 1.00 6.42 217 GLU A N 1
ATOM 1790 C CA A GLU A 1 217 ? 1.406 4.567 12.359 0.51 6.38 217 GLU A CA 1
ATOM 1791 C CA B GLU A 1 217 ? 1.409 4.572 12.381 0.49 6.43 217 GLU A CA 1
ATOM 1792 C C . GLU A 1 217 ? 2.546 5.584 12.286 1.00 6.21 217 GLU A C 1
ATOM 1793 O O . GLU A 1 217 ? 2.424 6.607 11.615 1.00 6.43 217 GLU A O 1
ATOM 1804 N N . VAL A 1 218 ? 3.650 5.322 12.980 1.00 6.05 218 VAL A N 1
ATOM 1805 C CA . VAL A 1 218 ? 4.816 6.206 12.926 1.00 5.49 218 VAL A CA 1
ATOM 1806 C C . VAL A 1 218 ? 5.422 6.216 11.519 1.00 5.63 218 VAL A C 1
ATOM 1807 O O . VAL A 1 218 ? 5.685 7.288 10.966 1.00 6.08 218 VAL A O 1
ATOM 1811 N N . VAL A 1 219 ? 5.646 5.040 10.944 1.00 5.52 219 VAL A N 1
ATOM 1812 C CA . VAL A 1 219 ? 6.164 4.950 9.587 1.00 5.58 219 VAL A CA 1
ATOM 1813 C C . VAL A 1 219 ? 5.269 5.723 8.631 1.00 5.85 219 VAL A C 1
ATOM 1814 O O . VAL A 1 219 ? 5.735 6.518 7.810 1.00 5.90 219 VAL A O 1
ATOM 1818 N N . ASP A 1 220 ? 3.960 5.487 8.696 1.00 6.38 220 ASP A N 1
ATOM 1819 C CA . ASP A 1 220 ? 3.053 6.097 7.748 1.00 6.43 220 ASP A CA 1
ATOM 1820 C C . ASP A 1 220 ? 2.983 7.608 7.938 1.00 6.26 220 ASP A C 1
ATOM 1821 O O . ASP A 1 220 ? 2.897 8.351 6.945 1.00 7.08 220 ASP A O 1
ATOM 1826 N N . ALA A 1 221 ? 3.025 8.091 9.183 1.00 6.33 221 ALA A N 1
ATOM 1827 C CA . ALA A 1 221 ? 2.981 9.522 9.408 1.00 6.92 221 ALA A CA 1
ATOM 1828 C C . ALA A 1 221 ? 4.241 10.198 8.880 1.00 7.12 221 ALA A C 1
ATOM 1829 O O . ALA A 1 221 ? 4.172 11.305 8.331 1.00 8.44 221 ALA A O 1
ATOM 1831 N N . ILE A 1 222 ? 5.384 9.541 9.027 1.00 6.47 222 ILE A N 1
ATOM 1832 C CA . ILE A 1 222 ? 6.627 10.094 8.527 1.00 6.89 222 ILE A CA 1
ATOM 1833 C C . ILE A 1 222 ? 6.654 10.083 6.994 1.00 6.46 222 ILE A C 1
ATOM 1834 O O . ILE A 1 222 ? 7.030 11.071 6.370 1.00 7.83 222 ILE A O 1
ATOM 1839 N N . ILE A 1 223 ? 6.218 8.995 6.380 1.00 6.65 223 ILE A N 1
ATOM 1840 C CA . ILE A 1 223 ? 6.127 8.931 4.927 1.00 7.37 223 ILE A CA 1
ATOM 1841 C C . ILE A 1 223 ? 5.250 10.060 4.400 1.00 7.72 223 ILE A C 1
ATOM 1842 O O . ILE A 1 223 ? 5.584 10.697 3.415 1.00 8.43 223 ILE A O 1
ATOM 1847 N N . ALA A 1 224 ? 4.130 10.325 5.064 1.00 8.20 224 ALA A N 1
ATOM 1848 C CA . ALA A 1 224 ? 3.234 11.384 4.651 1.00 10.39 224 ALA A CA 1
ATOM 1849 C C . ALA A 1 224 ? 3.911 12.770 4.744 1.00 10.38 224 ALA A C 1
ATOM 1850 O O . ALA A 1 224 ? 3.507 13.693 4.032 1.00 13.08 224 ALA A O 1
ATOM 1852 N N . ARG A 1 225 ? 4.882 12.935 5.640 1.00 11.12 225 ARG A N 1
ATOM 1853 C CA . ARG A 1 225 ? 5.597 14.206 5.807 1.00 11.92 225 ARG A CA 1
ATOM 1854 C C . ARG A 1 225 ? 6.761 14.376 4.850 1.00 11.82 225 ARG A C 1
ATOM 1855 O O . ARG A 1 225 ? 6.954 15.472 4.358 1.00 14.16 225 ARG A O 1
ATOM 1863 N N . ILE A 1 226 ? 7.542 13.321 4.620 1.00 9.76 226 ILE A N 1
ATOM 1864 C CA . ILE A 1 226 ? 8.814 13.445 3.920 1.00 9.55 226 ILE A CA 1
ATOM 1865 C C . ILE A 1 226 ? 9.024 12.474 2.748 1.00 8.67 226 ILE A C 1
ATOM 1866 O O . ILE A 1 226 ? 9.994 12.614 1.990 1.00 9.92 226 ILE A O 1
ATOM 1871 N N . GLY A 1 227 ? 8.151 11.487 2.599 1.00 7.78 227 GLY A N 1
ATOM 1872 C CA . GLY A 1 227 ? 8.253 10.551 1.487 1.00 7.45 227 GLY A CA 1
ATOM 1873 C C . GLY A 1 227 ? 8.962 9.242 1.821 1.00 7.01 227 GLY A C 1
ATOM 1874 O O . GLY A 1 227 ? 9.937 9.205 2.592 1.00 7.51 227 GLY A O 1
ATOM 1875 N N . HIS A 1 228 ? 8.499 8.160 1.198 1.00 6.63 228 HIS A N 1
ATOM 1876 C CA . HIS A 1 228 ? 9.023 6.824 1.439 1.00 6.65 228 HIS A CA 1
ATOM 1877 C C . HIS A 1 228 ? 10.495 6.656 1.057 1.00 6.37 228 HIS A C 1
ATOM 1878 O O . HIS A 1 228 ? 11.206 5.882 1.691 1.00 6.93 228 HIS A O 1
ATOM 1885 N N . ASP A 1 229 ? 10.962 7.398 0.054 1.00 7.23 229 ASP A N 1
ATOM 1886 C CA . ASP A 1 229 ? 12.341 7.236 -0.392 1.00 7.38 229 ASP A CA 1
ATOM 1887 C C . ASP A 1 229 ? 13.330 7.795 0.637 1.00 6.93 229 ASP A C 1
ATOM 1888 O O . ASP A 1 229 ? 14.515 7.506 0.552 1.00 7.79 229 ASP A O 1
ATOM 1893 N N . ARG A 1 230 ? 12.836 8.613 1.576 1.00 6.54 230 ARG A N 1
ATOM 1894 C CA . ARG A 1 230 ? 13.650 9.256 2.599 1.00 6.68 230 ARG A CA 1
ATOM 1895 C C . ARG A 1 230 ? 13.387 8.645 3.977 1.00 6.01 230 ARG A C 1
ATOM 1896 O O . ARG A 1 230 ? 13.783 9.228 4.978 1.00 6.65 230 ARG A O 1
ATOM 1904 N N . THR A 1 231 ? 12.737 7.477 4.028 1.00 5.41 231 THR A N 1
ATOM 1905 C CA . THR A 1 231 ? 12.349 6.868 5.280 1.00 5.60 231 THR A CA 1
ATOM 1906 C C . THR A 1 231 ? 12.885 5.445 5.369 1.00 5.41 231 THR A C 1
ATOM 1907 O O . THR A 1 231 ? 12.533 4.592 4.549 1.00 6.83 231 THR A O 1
ATOM 1911 N N . GLY A 1 232 ? 13.714 5.165 6.369 1.00 5.32 232 GLY A N 1
ATOM 1912 C CA . GLY A 1 232 ? 14.154 3.821 6.692 1.00 5.79 232 GLY A CA 1
ATOM 1913 C C . GLY A 1 232 ? 13.747 3.476 8.119 1.00 5.02 232 GLY A C 1
ATOM 1914 O O . GLY A 1 232 ? 13.239 4.338 8.866 1.00 5.25 232 GLY A O 1
ATOM 1915 N N . LEU A 1 233 ? 13.921 2.207 8.495 1.00 5.32 233 LEU A N 1
ATOM 1916 C CA . LEU A 1 233 ? 13.484 1.730 9.799 1.00 5.02 233 LEU A CA 1
ATOM 1917 C C . LEU A 1 233 ? 14.486 0.713 10.328 1.00 4.63 233 LEU A C 1
ATOM 1918 O O . LEU A 1 233 ? 14.822 -0.229 9.612 1.00 5.45 233 LEU A O 1
ATOM 1923 N N . ARG A 1 234 ? 14.937 0.905 11.573 1.00 3.81 234 ARG A N 1
ATOM 1924 C CA . ARG A 1 234 ? 15.752 -0.076 12.254 1.00 3.85 234 ARG A CA 1
ATOM 1925 C C . ARG A 1 234 ? 14.855 -0.920 13.167 1.00 4.06 234 ARG A C 1
ATOM 1926 O O . ARG A 1 234 ? 14.003 -0.373 13.864 1.00 4.34 234 ARG A O 1
ATOM 1934 N N . ILE A 1 235 ? 15.059 -2.238 13.149 1.00 4.21 235 ILE A N 1
ATOM 1935 C CA . ILE A 1 235 ? 14.269 -3.176 13.960 1.00 4.97 235 ILE A CA 1
ATOM 1936 C C . ILE A 1 235 ? 15.165 -4.194 14.648 1.00 5.02 235 ILE A C 1
ATOM 1937 O O . ILE A 1 235 ? 16.257 -4.505 14.159 1.00 5.58 235 ILE A O 1
ATOM 1942 N N . SER A 1 236 ? 14.675 -4.720 15.767 1.00 5.01 236 SER A N 1
ATOM 1943 C CA . SER A 1 236 ? 15.345 -5.756 16.542 1.00 5.91 236 SER A CA 1
ATOM 1944 C C . SER A 1 236 ? 14.376 -6.900 16.815 1.00 6.05 236 SER A C 1
ATOM 1945 O O . SER A 1 236 ? 13.758 -6.973 17.884 1.00 7.10 236 SER A O 1
ATOM 1948 N N . PRO A 1 237 ? 14.221 -7.807 15.848 1.00 6.88 237 PRO A N 1
ATOM 1949 C CA . PRO A 1 237 ? 13.304 -8.938 16.061 1.00 7.59 237 PRO A CA 1
ATOM 1950 C C . PRO A 1 237 ? 13.744 -9.811 17.231 1.00 8.08 237 PRO A C 1
ATOM 1951 O O . PRO A 1 237 ? 12.900 -10.418 17.911 1.00 10.13 237 PRO A O 1
ATOM 1955 N N . GLY A 1 238 ? 15.059 -9.891 17.457 1.00 8.20 238 GLY A N 1
ATOM 1956 C CA . GLY A 1 238 ? 15.603 -10.620 18.588 1.00 9.53 238 GLY A CA 1
ATOM 1957 C C . GLY A 1 238 ? 15.794 -9.723 19.790 1.00 9.87 238 GLY A C 1
ATOM 1958 O O . GLY A 1 238 ? 16.418 -8.679 19.698 1.00 11.09 238 GLY A O 1
ATOM 1959 N N . ALA A 1 239 ? 15.250 -10.119 20.928 1.00 9.90 239 ALA A N 1
ATOM 1960 C CA . ALA A 1 239 ? 15.392 -9.354 22.162 1.00 9.20 239 ALA A CA 1
ATOM 1961 C C . ALA A 1 239 ? 16.792 -9.517 22.719 1.00 9.01 239 ALA A C 1
ATOM 1962 O O . ALA A 1 239 ? 17.264 -10.625 22.864 1.00 10.21 239 ALA A O 1
ATOM 1964 N N . TYR A 1 240 ? 17.440 -8.421 23.060 1.00 8.90 240 TYR A N 1
ATOM 1965 C CA . TYR A 1 240 ? 18.768 -8.507 23.641 1.00 9.55 240 TYR A CA 1
ATOM 1966 C C . TYR A 1 240 ? 19.203 -7.317 24.481 1.00 10.27 240 TYR A C 1
ATOM 1967 O O . TYR A 1 240 ? 20.102 -7.466 25.279 1.00 12.80 240 TYR A O 1
ATOM 1976 N N A PHE A 1 241 ? 18.581 -6.130 24.363 0.58 9.35 241 PHE A N 1
ATOM 1977 N N B PHE A 1 241 ? 18.616 -6.175 24.200 0.42 11.89 241 PHE A N 1
ATOM 1978 C CA A PHE A 1 241 ? 18.965 -4.935 25.161 0.58 8.65 241 PHE A CA 1
ATOM 1979 C CA B PHE A 1 241 ? 19.097 -4.930 24.682 0.42 12.87 241 PHE A CA 1
ATOM 1980 C C A PHE A 1 241 ? 17.725 -4.329 25.855 0.58 7.10 241 PHE A C 1
ATOM 1981 C C B PHE A 1 241 ? 17.854 -4.319 25.254 0.42 11.86 241 PHE A C 1
ATOM 1982 O O A PHE A 1 241 ? 16.770 -3.888 25.194 0.58 7.32 241 PHE A O 1
ATOM 1983 O O B PHE A 1 241 ? 16.924 -4.003 24.512 0.42 11.57 241 PHE A O 1
ATOM 1998 N N A ASN A 1 242 ? 17.741 -4.311 27.189 0.58 6.88 242 ASN A N 1
ATOM 1999 N N B ASN A 1 242 ? 17.800 -4.221 26.574 0.42 11.36 242 ASN A N 1
ATOM 2000 C CA A ASN A 1 242 ? 16.613 -3.847 27.987 0.58 6.98 242 ASN A CA 1
ATOM 2001 C CA B ASN A 1 242 ? 16.672 -3.602 27.242 0.42 11.67 242 ASN A CA 1
ATOM 2002 C C A ASN A 1 242 ? 15.312 -4.501 27.528 0.58 7.04 242 ASN A C 1
ATOM 2003 C C B ASN A 1 242 ? 15.356 -4.413 27.117 0.42 10.57 242 ASN A C 1
ATOM 2004 O O A ASN A 1 242 ? 14.251 -3.881 27.543 0.58 7.43 242 ASN A O 1
ATOM 2005 O O B ASN A 1 242 ? 14.283 -3.817 27.069 0.42 11.16 242 ASN A O 1
ATOM 2014 N N . MET A 1 243 ? 15.403 -5.751 27.092 1.00 9.16 243 MET A N 1
ATOM 2015 C CA . MET A 1 243 ? 14.238 -6.485 26.616 1.00 8.61 243 MET A CA 1
ATOM 2016 C C . MET A 1 243 ? 14.375 -7.956 26.908 1.00 8.75 243 MET A C 1
ATOM 2017 O O . MET A 1 243 ? 15.329 -8.571 26.473 1.00 10.21 243 MET A O 1
ATOM 2022 N N . ALA A 1 244 ? 13.416 -8.515 27.640 1.00 8.78 244 ALA A N 1
ATOM 2023 C CA . ALA A 1 244 ? 13.385 -9.951 27.862 1.00 9.20 244 ALA A CA 1
ATOM 2024 C C . ALA A 1 244 ? 12.779 -10.609 26.659 1.00 8.10 244 ALA A C 1
ATOM 2025 O O . ALA A 1 244 ? 11.904 -10.049 26.007 1.00 9.49 244 ALA A O 1
ATOM 2027 N N . SER A 1 245 ? 13.203 -11.828 26.390 1.00 8.78 245 SER A N 1
ATOM 2028 C CA A SER A 1 245 ? 12.659 -12.553 25.262 0.70 7.83 245 SER A CA 1
ATOM 2029 C CA B SER A 1 245 ? 12.659 -12.543 25.253 0.30 9.64 245 SER A CA 1
ATOM 2030 C C . SER A 1 245 ? 11.300 -13.159 25.564 1.00 7.38 245 SER A C 1
ATOM 2031 O O . SER A 1 245 ? 10.928 -13.390 26.731 1.00 10.05 245 SER A O 1
ATOM 2036 N N . ASP A 1 246 ? 10.572 -13.444 24.500 1.00 6.59 246 ASP A N 1
ATOM 2037 C CA . ASP A 1 246 ? 9.263 -14.077 24.605 1.00 6.52 246 ASP A CA 1
ATOM 2038 C C . ASP A 1 246 ? 9.077 -14.853 23.315 1.00 6.73 246 ASP A C 1
ATOM 2039 O O . ASP A 1 246 ? 9.268 -14.301 22.215 1.00 7.67 246 ASP A O 1
ATOM 2044 N N . SER A 1 247 ? 8.711 -16.128 23.423 1.00 6.76 247 SER A N 1
ATOM 2045 C CA . SER A 1 247 ? 8.586 -16.970 22.246 1.00 7.36 247 SER A CA 1
ATOM 2046 C C . SER A 1 247 ? 7.496 -16.503 21.270 1.00 7.44 247 SER A C 1
ATOM 2047 O O . SER A 1 247 ? 7.460 -16.961 20.141 1.00 9.08 247 SER A O 1
ATOM 2050 N N . ARG A 1 248 ? 6.592 -15.640 21.714 1.00 6.40 248 ARG A N 1
ATOM 2051 C CA . ARG A 1 248 ? 5.501 -15.157 20.868 1.00 6.37 248 ARG A CA 1
ATOM 2052 C C . ARG A 1 248 ? 5.888 -13.954 20.013 1.00 6.32 248 ARG A C 1
ATOM 2053 O O . ARG A 1 248 ? 5.104 -13.521 19.173 1.00 7.46 248 ARG A O 1
ATOM 2061 N N . ASP A 1 249 ? 7.062 -13.395 20.227 1.00 6.25 249 ASP A N 1
ATOM 2062 C CA . ASP A 1 249 ? 7.416 -12.172 19.517 1.00 6.91 249 ASP A CA 1
ATOM 2063 C C . ASP A 1 249 ? 7.617 -12.426 18.022 1.00 7.11 249 ASP A C 1
ATOM 2064 O O . ASP A 1 249 ? 7.357 -11.551 17.198 1.00 7.38 249 ASP A O 1
ATOM 2069 N N . ARG A 1 250 ? 8.078 -13.620 17.652 1.00 7.84 250 ARG A N 1
ATOM 2070 C CA A ARG A 1 250 ? 8.356 -13.932 16.258 0.59 8.48 250 ARG A CA 1
ATOM 2071 C CA B ARG A 1 250 ? 8.368 -13.869 16.247 0.41 9.15 250 ARG A CA 1
ATOM 2072 C C . ARG A 1 250 ? 7.145 -13.643 15.371 1.00 8.13 250 ARG A C 1
ATOM 2073 O O . ARG A 1 250 ? 7.275 -13.067 14.279 1.00 8.53 250 ARG A O 1
ATOM 2088 N N . VAL A 1 251 ? 5.969 -14.074 15.813 1.00 7.98 251 VAL A N 1
ATOM 2089 C CA . VAL A 1 251 ? 4.809 -13.889 14.941 1.00 9.16 251 VAL A CA 1
ATOM 2090 C C . VAL A 1 251 ? 4.415 -12.410 14.797 1.00 8.22 251 VAL A C 1
ATOM 2091 O O . VAL A 1 251 ? 3.746 -12.041 13.834 1.00 8.86 251 VAL A O 1
ATOM 2095 N N . VAL A 1 252 ? 4.824 -11.552 15.726 1.00 7.77 252 VAL A N 1
ATOM 2096 C CA . VAL A 1 252 ? 4.625 -10.114 15.542 1.00 7.01 252 VAL A CA 1
ATOM 2097 C C . VAL A 1 252 ? 5.419 -9.656 14.319 1.00 7.08 252 VAL A C 1
ATOM 2098 O O . VAL A 1 252 ? 4.897 -8.954 13.435 1.00 7.68 252 VAL A O 1
ATOM 2102 N N . PHE A 1 253 ? 6.684 -10.044 14.273 1.00 6.65 253 PHE A N 1
ATOM 2103 C CA . PHE A 1 253 ? 7.554 -9.667 13.159 1.00 6.95 253 PHE A CA 1
ATOM 2104 C C . PHE A 1 253 ? 7.150 -10.347 11.856 1.00 7.77 253 PHE A C 1
ATOM 2105 O O . PHE A 1 253 ? 7.305 -9.756 10.781 1.00 8.35 253 PHE A O 1
ATOM 2113 N N . ASP A 1 254 ? 6.577 -11.549 11.929 1.00 8.15 254 ASP A N 1
ATOM 2114 C CA . ASP A 1 254 ? 6.105 -12.213 10.721 1.00 8.49 254 ASP A CA 1
ATOM 2115 C C . ASP A 1 254 ? 4.995 -11.395 10.063 1.00 9.14 254 ASP A C 1
ATOM 2116 O O . ASP A 1 254 ? 4.851 -11.421 8.848 1.00 10.43 254 ASP A O 1
ATOM 2121 N N . TYR A 1 255 ? 4.199 -10.692 10.874 1.00 8.50 255 TYR A N 1
ATOM 2122 C CA . TYR A 1 255 ? 3.169 -9.791 10.377 1.00 8.84 255 TYR A CA 1
ATOM 2123 C C . TYR A 1 255 ? 3.762 -8.441 9.931 1.00 8.49 255 TYR A C 1
ATOM 2124 O O . TYR A 1 255 ? 3.431 -7.929 8.845 1.00 9.45 255 TYR A O 1
ATOM 2133 N N . LEU A 1 256 ? 4.615 -7.868 10.769 1.00 7.91 256 LEU A N 1
ATOM 2134 C CA . LEU A 1 256 ? 5.143 -6.549 10.507 1.00 7.08 256 LEU A CA 1
ATOM 2135 C C . LEU A 1 256 ? 5.923 -6.465 9.194 1.00 7.04 256 LEU A C 1
ATOM 2136 O O . LEU A 1 256 ? 5.793 -5.496 8.452 1.00 7.31 256 LEU A O 1
ATOM 2141 N N . LEU A 1 257 ? 6.773 -7.454 8.921 1.00 7.26 257 LEU A N 1
ATOM 2142 C CA . LEU A 1 257 ? 7.694 -7.316 7.799 1.00 7.16 257 LEU A CA 1
ATOM 2143 C C . LEU A 1 257 ? 6.982 -7.211 6.439 1.00 7.57 257 LEU A C 1
ATOM 2144 O O . LEU A 1 257 ? 7.320 -6.333 5.653 1.00 7.67 257 LEU A O 1
ATOM 2149 N N . PRO A 1 258 ? 5.994 -8.082 6.136 1.00 8.58 258 PRO A N 1
ATOM 2150 C CA . PRO A 1 258 ? 5.261 -7.886 4.879 1.00 9.68 258 PRO A CA 1
ATOM 2151 C C . PRO A 1 258 ? 4.509 -6.563 4.859 1.00 8.78 258 PRO A C 1
ATOM 2152 O O . PRO A 1 258 ? 4.395 -5.968 3.795 1.00 10.17 258 PRO A O 1
ATOM 2156 N N . GLU A 1 259 ? 3.997 -6.079 5.997 1.00 8.57 259 GLU A N 1
ATOM 2157 C CA . GLU A 1 259 ? 3.395 -4.746 6.014 1.00 8.84 259 GLU A CA 1
ATOM 2158 C C . GLU A 1 259 ? 4.411 -3.668 5.674 1.00 8.42 259 GLU A C 1
ATOM 2159 O O . GLU A 1 259 ? 4.111 -2.731 4.923 1.00 9.17 259 GLU A O 1
ATOM 2165 N N . LEU A 1 260 ? 5.621 -3.783 6.197 1.00 8.18 260 LEU A N 1
ATOM 2166 C CA . LEU A 1 260 ? 6.646 -2.793 5.896 1.00 7.97 260 LEU A CA 1
ATOM 2167 C C . LEU A 1 260 ? 6.973 -2.807 4.419 1.00 8.00 260 LEU A C 1
ATOM 2168 O O . LEU A 1 260 ? 7.235 -1.767 3.822 1.00 7.94 260 LEU A O 1
ATOM 2173 N N . GLU A 1 261 ? 6.997 -3.988 3.813 1.00 9.07 261 GLU A N 1
ATOM 2174 C CA A GLU A 1 261 ? 7.337 -4.098 2.402 0.57 10.22 261 GLU A CA 1
ATOM 2175 C CA B GLU A 1 261 ? 7.308 -4.114 2.398 0.43 11.29 261 GLU A CA 1
ATOM 2176 C C . GLU A 1 261 ? 6.357 -3.255 1.552 1.00 10.75 261 GLU A C 1
ATOM 2177 O O . GLU A 1 261 ? 6.745 -2.683 0.532 1.00 11.41 261 GLU A O 1
ATOM 2188 N N . LYS A 1 262 ? 5.092 -3.163 1.980 1.00 10.54 262 LYS A N 1
ATOM 2189 C CA . LYS A 1 262 ? 4.094 -2.385 1.248 1.00 11.89 262 LYS A CA 1
ATOM 2190 C C . LYS A 1 262 ? 4.427 -0.888 1.187 1.00 11.26 262 LYS A C 1
ATOM 2191 O O . LYS A 1 262 ? 3.939 -0.173 0.309 1.00 12.54 262 LYS A O 1
ATOM 2197 N N . ARG A 1 263 ? 5.219 -0.410 2.147 1.00 8.85 263 ARG A N 1
ATOM 2198 C CA . ARG A 1 263 ? 5.588 0.991 2.212 1.00 9.00 263 ARG A CA 1
ATOM 2199 C C . ARG A 1 263 ? 6.814 1.345 1.370 1.00 8.18 263 ARG A C 1
ATOM 2200 O O . ARG A 1 263 ? 7.136 2.516 1.240 1.00 8.34 263 ARG A O 1
ATOM 2208 N N . ASP A 1 264 ? 7.498 0.350 0.813 1.00 7.93 264 ASP A N 1
ATOM 2209 C CA . ASP A 1 264 ? 8.620 0.602 -0.104 1.00 8.63 264 ASP A CA 1
ATOM 2210 C C . ASP A 1 264 ? 9.623 1.593 0.504 1.00 7.61 264 ASP A C 1
ATOM 2211 O O . ASP A 1 264 ? 9.976 2.633 -0.074 1.00 8.01 264 ASP A O 1
ATOM 2216 N N . LEU A 1 265 ? 10.077 1.252 1.704 1.00 6.65 265 LEU A N 1
ATOM 2217 C CA . LEU A 1 265 ? 11.002 2.078 2.453 1.00 6.66 265 LEU A CA 1
ATOM 2218 C C . LEU A 1 265 ? 12.369 2.167 1.762 1.00 6.89 265 LEU A C 1
ATOM 2219 O O . LEU A 1 265 ? 12.745 1.331 0.963 1.00 8.27 265 LEU A O 1
ATOM 2224 N N . ALA A 1 266 ? 13.144 3.186 2.132 1.00 6.57 266 ALA A N 1
ATOM 2225 C CA . ALA A 1 266 ? 14.520 3.270 1.665 1.00 6.94 266 ALA A CA 1
ATOM 2226 C C . ALA A 1 266 ? 15.329 2.025 2.064 1.00 6.49 266 ALA A C 1
ATOM 2227 O O . ALA A 1 266 ? 16.149 1.534 1.292 1.00 7.95 266 ALA A O 1
ATOM 2229 N N . PHE A 1 267 ? 15.135 1.575 3.298 1.00 5.84 267 PHE A N 1
ATOM 2230 C CA . PHE A 1 267 ? 15.777 0.370 3.784 1.00 5.65 267 PHE A CA 1
ATOM 2231 C C . PHE A 1 267 ? 15.140 -0.045 5.096 1.00 5.54 267 PHE A C 1
ATOM 2232 O O . PHE A 1 267 ? 14.507 0.766 5.788 1.00 6.23 267 PHE A O 1
ATOM 2240 N N . VAL A 1 268 ? 15.335 -1.330 5.409 1.00 5.94 268 VAL A N 1
ATOM 2241 C CA . VAL A 1 268 ? 15.194 -1.864 6.770 1.00 5.46 268 VAL A CA 1
ATOM 2242 C C . VAL A 1 268 ? 16.602 -2.198 7.234 1.00 5.12 268 VAL A C 1
ATOM 2243 O O . VAL A 1 268 ? 17.431 -2.662 6.452 1.00 5.97 268 VAL A O 1
ATOM 2247 N N . HIS A 1 269 ? 16.882 -1.930 8.504 1.00 4.97 269 HIS A N 1
ATOM 2248 C CA . HIS A 1 269 ? 18.203 -2.097 9.118 1.00 5.07 269 HIS A CA 1
ATOM 2249 C C . HIS A 1 269 ? 18.010 -2.926 10.378 1.00 4.65 269 HIS A C 1
ATOM 2250 O O . HIS A 1 269 ? 17.131 -2.659 11.177 1.00 5.30 269 HIS A O 1
ATOM 2257 N N . ILE A 1 270 ? 18.853 -3.934 10.540 1.00 5.48 270 ILE A N 1
ATOM 2258 C CA . ILE A 1 270 ? 18.842 -4.748 11.750 1.00 6.23 270 ILE A CA 1
ATOM 2259 C C . ILE A 1 270 ? 19.556 -4.013 12.879 1.00 5.46 270 ILE A C 1
ATOM 2260 O O . ILE A 1 270 ? 20.592 -3.379 12.650 1.00 6.32 270 ILE A O 1
ATOM 2265 N N . GLY A 1 271 ? 19.018 -4.104 14.089 1.00 5.95 271 GLY A N 1
ATOM 2266 C CA . GLY A 1 271 ? 19.718 -3.654 15.286 1.00 6.02 271 GLY A CA 1
ATOM 2267 C C . GLY A 1 271 ? 20.143 -4.840 16.138 1.00 5.37 271 GLY A C 1
ATOM 2268 O O . GLY A 1 271 ? 19.331 -5.516 16.758 1.00 6.77 271 GLY A O 1
ATOM 2269 N N . ILE A 1 272 ? 21.451 -5.088 16.128 1.00 6.10 272 ILE A N 1
ATOM 2270 C CA . ILE A 1 272 ? 22.103 -6.188 16.859 1.00 6.70 272 ILE A CA 1
ATOM 2271 C C . ILE A 1 272 ? 23.579 -5.806 17.007 1.00 6.36 272 ILE A C 1
ATOM 2272 O O . ILE A 1 272 ? 24.065 -4.906 16.291 1.00 7.20 272 ILE A O 1
ATOM 2277 N N . PHE A 1 273 ? 24.285 -6.409 17.963 1.00 6.33 273 PHE A N 1
ATOM 2278 C CA . PHE A 1 273 ? 25.725 -6.157 18.131 1.00 6.16 273 PHE A CA 1
ATOM 2279 C C . PHE A 1 273 ? 26.619 -7.209 17.485 1.00 6.13 273 PHE A C 1
ATOM 2280 O O . PHE A 1 273 ? 27.708 -6.890 17.037 1.00 6.80 273 PHE A O 1
ATOM 2288 N N . ASP A 1 274 ? 26.171 -8.453 17.444 1.00 6.39 274 ASP A N 1
ATOM 2289 C CA . ASP A 1 274 ? 26.939 -9.533 16.808 1.00 6.50 274 ASP A CA 1
ATOM 2290 C C . ASP A 1 274 ? 25.956 -10.385 16.024 1.00 6.84 274 ASP A C 1
ATOM 2291 O O . ASP A 1 274 ? 25.246 -11.240 16.576 1.00 7.53 274 ASP A O 1
ATOM 2296 N N . ASP A 1 275 ? 25.881 -10.127 14.726 1.00 7.37 275 ASP A N 1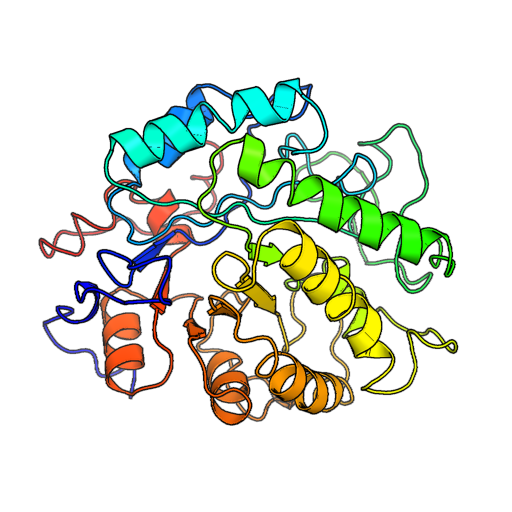
ATOM 2297 C CA . ASP A 1 275 ? 24.918 -10.837 13.898 1.00 7.68 275 ASP A CA 1
ATOM 2298 C C . ASP A 1 275 ? 25.303 -12.280 13.640 1.00 8.17 275 ASP A C 1
ATOM 2299 O O . ASP A 1 275 ? 24.565 -12.977 12.965 1.00 9.73 275 ASP A O 1
ATOM 2304 N N . SER A 1 276 ? 26.454 -12.714 14.151 1.00 8.18 276 SER A N 1
ATOM 2305 C CA . SER A 1 276 ? 26.815 -14.122 14.075 1.00 8.92 276 SER A CA 1
ATOM 2306 C C . SER A 1 276 ? 26.019 -14.962 15.085 1.00 8.45 276 SER A C 1
ATOM 2307 O O . SER A 1 276 ? 26.026 -16.188 15.028 1.00 10.30 276 SER A O 1
ATOM 2310 N N . ILE A 1 277 ? 25.359 -14.298 16.024 1.00 8.15 277 ILE A N 1
ATOM 2311 C CA . ILE A 1 277 ? 24.552 -14.967 17.041 1.00 9.02 277 ILE A CA 1
ATOM 2312 C C . ILE A 1 277 ? 23.257 -15.475 16.449 1.00 9.73 277 ILE A C 1
ATOM 2313 O O . ILE A 1 277 ? 22.554 -14.770 15.723 1.00 10.74 277 ILE A O 1
ATOM 2318 N N . GLU A 1 278 ? 22.944 -16.728 16.738 1.00 10.33 278 GLU A N 1
ATOM 2319 C CA . GLU A 1 278 ? 21.652 -17.273 16.379 1.00 11.74 278 GLU A CA 1
ATOM 2320 C C . GLU A 1 278 ? 20.641 -17.118 17.512 1.00 12.55 278 GLU A C 1
ATOM 2321 O O . GLU A 1 278 ? 20.952 -17.394 18.682 1.00 15.09 278 GLU A O 1
ATOM 2327 N N . PHE A 1 279 ? 19.426 -16.752 17.151 1.00 13.74 279 PHE A N 1
ATOM 2328 C CA . PHE A 1 279 ? 18.332 -16.644 18.101 1.00 14.64 279 PHE A CA 1
ATOM 2329 C C . PHE A 1 279 ? 17.414 -17.839 17.954 1.00 17.08 279 PHE A C 1
ATOM 2330 O O . PHE A 1 279 ? 16.879 -18.073 16.870 1.00 17.29 279 PHE A O 1
ATOM 2338 N N . ASP A 1 280 ? 17.230 -18.588 19.040 1.00 18.99 280 ASP A N 1
ATOM 2339 C CA . ASP A 1 280 ? 16.288 -19.710 19.060 1.00 21.73 280 ASP A CA 1
ATOM 2340 C C . ASP A 1 280 ? 14.941 -19.364 18.409 1.00 22.20 280 ASP A C 1
ATOM 2341 O O . ASP A 1 280 ? 14.463 -20.058 17.505 1.00 23.50 280 ASP A O 1
ATOM 2346 N N . TYR A 1 281 ? 14.335 -18.277 18.868 1.00 20.18 281 TYR A N 1
ATOM 2347 C CA . TYR A 1 281 ? 12.971 -17.933 18.472 1.00 19.90 281 TYR A CA 1
ATOM 2348 C C . TYR A 1 281 ? 12.875 -17.493 16.987 1.00 19.11 281 TYR A C 1
ATOM 2349 O O . TYR A 1 281 ? 11.786 -17.471 16.409 1.00 21.26 281 TYR A O 1
ATOM 2358 N N . LEU A 1 282 ? 13.996 -17.135 16.366 1.00 17.01 282 LEU A N 1
ATOM 2359 C CA . LEU A 1 282 ? 13.993 -16.657 14.975 1.00 16.10 282 LEU A CA 1
ATOM 2360 C C . LEU A 1 282 ? 14.502 -17.713 13.997 1.00 17.31 282 LEU A C 1
ATOM 2361 O O . LEU A 1 282 ? 14.561 -17.468 12.796 1.00 19.10 282 LEU A O 1
ATOM 2366 N N . GLY A 1 283 ? 14.896 -18.873 14.510 1.00 17.62 283 GLY A N 1
ATOM 2367 C CA . GLY A 1 283 ? 15.425 -19.923 13.668 1.00 17.80 283 GLY A CA 1
ATOM 2368 C C . GLY A 1 283 ? 16.795 -19.642 13.093 1.00 16.75 283 GLY A C 1
ATOM 2369 O O . GLY A 1 283 ? 17.192 -20.267 12.108 1.00 18.79 283 GLY A O 1
ATOM 2370 N N . GLY A 1 284 ? 17.530 -18.707 13.691 1.00 15.30 284 GLY A N 1
ATOM 2371 C CA . GLY A 1 284 ? 18.869 -18.419 13.220 1.00 14.73 284 GLY A CA 1
ATOM 2372 C C . GLY A 1 284 ? 19.210 -16.978 13.490 1.00 12.13 284 GLY A C 1
ATOM 2373 O O . GLY A 1 284 ? 18.677 -16.371 14.413 1.00 11.97 284 GLY A O 1
ATOM 2374 N N . THR A 1 285 ? 20.083 -16.402 12.670 1.00 11.61 285 THR A N 1
ATOM 2375 C CA . THR A 1 285 ? 20.526 -15.047 12.904 1.00 10.62 285 THR A CA 1
ATOM 2376 C C . THR A 1 285 ? 19.425 -14.041 12.606 1.00 9.47 285 THR A C 1
ATOM 2377 O O . THR A 1 285 ? 18.475 -14.329 11.861 1.00 10.11 285 THR A O 1
ATOM 2381 N N . ALA A 1 286 ? 19.532 -12.864 13.209 1.00 8.74 286 ALA A N 1
ATOM 2382 C CA . ALA A 1 286 ? 18.548 -11.821 13.006 1.00 8.42 286 ALA A CA 1
ATOM 2383 C C . ALA A 1 286 ? 18.454 -11.432 11.532 1.00 8.40 286 ALA A C 1
ATOM 2384 O O . ALA A 1 286 ? 17.361 -11.292 10.983 1.00 9.06 286 ALA A O 1
ATOM 2386 N N . SER A 1 287 ? 19.584 -11.243 10.868 1.00 8.49 287 SER A N 1
ATOM 2387 C CA . SER A 1 287 ? 19.524 -10.836 9.469 1.00 9.04 287 SER A CA 1
ATOM 2388 C C . SER A 1 287 ? 18.915 -11.932 8.602 1.00 8.96 287 SER A C 1
ATOM 2389 O O . SER A 1 287 ? 18.160 -11.614 7.696 1.00 9.96 287 SER A O 1
ATOM 2392 N N . SER A 1 288 ? 19.233 -13.199 8.846 1.00 9.84 288 SER A N 1
ATOM 2393 C CA . SER A 1 288 ? 18.660 -14.264 8.014 1.00 10.97 288 SER A CA 1
ATOM 2394 C C . SER A 1 288 ? 17.157 -14.389 8.235 1.00 9.78 288 SER A C 1
ATOM 2395 O O . SER A 1 288 ? 16.426 -14.655 7.287 1.00 10.22 288 SER A O 1
ATOM 2398 N N . TYR A 1 289 ? 16.693 -14.167 9.461 1.00 9.41 289 TYR A N 1
ATOM 2399 C CA . TYR A 1 289 ? 15.264 -14.134 9.723 1.00 9.42 289 TYR A CA 1
ATOM 2400 C C . TYR A 1 289 ? 14.614 -13.030 8.892 1.00 9.11 289 TYR A C 1
ATOM 2401 O O . TYR A 1 289 ? 13.636 -13.249 8.174 1.00 9.32 289 TYR A O 1
ATOM 2410 N N . VAL A 1 290 ? 15.151 -11.827 8.957 1.00 8.42 290 VAL A N 1
ATOM 2411 C CA . VAL A 1 290 ? 14.536 -10.731 8.204 1.00 8.59 290 VAL A CA 1
ATOM 2412 C C . VAL A 1 290 ? 14.596 -10.994 6.697 1.00 9.13 290 VAL A C 1
ATOM 2413 O O . VAL A 1 290 ? 13.619 -10.774 5.987 1.00 9.75 290 VAL A O 1
ATOM 2417 N N . ARG A 1 291 ? 15.731 -11.477 6.208 1.00 9.59 291 ARG A N 1
ATOM 2418 C CA . ARG A 1 291 ? 15.895 -11.737 4.778 1.00 10.19 291 ARG A CA 1
ATOM 2419 C C . ARG A 1 291 ? 14.878 -12.784 4.283 1.00 11.31 291 ARG A C 1
ATOM 2420 O O . ARG A 1 291 ? 14.455 -12.742 3.125 1.00 12.39 291 ARG A O 1
ATOM 2428 N N . ALA A 1 292 ? 14.477 -13.704 5.163 1.00 11.74 292 ALA A N 1
ATOM 2429 C CA . ALA A 1 292 ? 13.472 -14.711 4.830 1.00 13.32 292 ALA A CA 1
ATOM 2430 C C . ALA A 1 292 ? 12.026 -14.198 4.827 1.00 13.72 292 ALA A C 1
ATOM 2431 O O . ALA A 1 292 ? 11.133 -14.886 4.313 1.00 15.43 292 ALA A O 1
ATOM 2433 N N . HIS A 1 293 ? 11.798 -13.002 5.361 1.00 12.23 293 HIS A N 1
ATOM 2434 C CA . HIS A 1 293 ? 10.456 -12.448 5.517 1.00 12.06 293 HIS A CA 1
ATOM 2435 C C . HIS A 1 293 ? 10.296 -11.064 4.903 1.00 11.48 293 HIS A C 1
ATOM 2436 O O . HIS A 1 293 ? 9.212 -10.461 5.019 1.00 13.38 293 HIS A O 1
ATOM 2443 N N . TYR A 1 294 ? 11.334 -10.560 4.230 1.00 10.77 294 TYR A N 1
ATOM 2444 C CA . TYR A 1 294 ? 11.332 -9.194 3.718 1.00 9.77 294 TYR A CA 1
ATOM 2445 C C . TYR A 1 294 ? 12.201 -9.147 2.482 1.00 10.37 294 TYR A C 1
ATOM 2446 O O . TYR A 1 294 ? 13.357 -9.554 2.534 1.00 11.69 294 TYR A O 1
ATOM 2455 N N . GLY A 1 295 ? 11.656 -8.640 1.373 1.00 12.14 295 GLY A N 1
ATOM 2456 C CA . GLY A 1 295 ? 12.293 -8.776 0.080 1.00 13.03 295 GLY A CA 1
ATOM 2457 C C . GLY A 1 295 ? 12.894 -7.526 -0.502 1.00 13.43 295 GLY A C 1
ATOM 2458 O O . GLY A 1 295 ? 13.141 -7.497 -1.712 1.00 16.54 295 GLY A O 1
ATOM 2459 N N . LYS A 1 296 ? 13.122 -6.504 0.311 1.00 10.29 296 LYS A N 1
ATOM 2460 C CA . LYS A 1 296 ? 13.658 -5.235 -0.188 1.00 9.93 296 LYS A CA 1
ATOM 2461 C C . LYS A 1 296 ? 14.974 -4.912 0.527 1.00 8.71 296 LYS A C 1
ATOM 2462 O O . LYS A 1 296 ? 15.444 -5.676 1.345 1.00 9.10 296 LYS A O 1
ATOM 2468 N N . THR A 1 297 ? 15.575 -3.769 0.223 1.00 8.32 297 THR A N 1
ATOM 2469 C CA . THR A 1 297 ? 16.913 -3.454 0.713 1.00 8.43 297 THR A CA 1
ATOM 2470 C C . THR A 1 297 ? 17.043 -3.642 2.213 1.00 7.09 297 THR A C 1
ATOM 2471 O O . THR A 1 297 ? 16.248 -3.100 3.001 1.00 7.35 297 THR A O 1
ATOM 2475 N N . LEU A 1 298 ? 18.068 -4.403 2.596 1.00 7.48 298 LEU A N 1
ATOM 2476 C CA . LEU A 1 298 ? 18.358 -4.728 3.982 1.00 7.02 298 LEU A CA 1
ATOM 2477 C C . LEU A 1 298 ? 19.782 -4.310 4.316 1.00 6.42 298 LEU A C 1
ATOM 2478 O O . LEU A 1 298 ? 20.729 -4.653 3.591 1.00 7.17 298 LEU A O 1
ATOM 2483 N N . VAL A 1 299 ? 19.921 -3.592 5.437 1.00 5.78 299 VAL A N 1
ATOM 2484 C CA . VAL A 1 299 ? 21.203 -3.233 6.006 1.00 6.02 299 VAL A CA 1
ATOM 2485 C C . VAL A 1 299 ? 21.539 -4.225 7.127 1.00 6.02 299 VAL A C 1
ATOM 2486 O O . VAL A 1 299 ? 20.811 -4.340 8.125 1.00 6.20 299 VAL A O 1
ATOM 2490 N N . GLY A 1 300 ? 22.642 -4.955 6.945 1.00 6.38 300 GLY A N 1
ATOM 2491 C CA . GLY A 1 300 ? 23.210 -5.794 7.989 1.00 6.35 300 GLY A CA 1
ATOM 2492 C C . GLY A 1 300 ? 24.168 -5.012 8.856 1.00 6.06 300 GLY A C 1
ATOM 2493 O O . GLY A 1 300 ? 24.685 -3.964 8.450 1.00 6.58 300 GLY A O 1
ATOM 2494 N N . VAL A 1 301 ? 24.430 -5.566 10.042 1.00 6.71 301 VAL A N 1
ATOM 2495 C CA . VAL A 1 301 ? 25.300 -4.915 11.026 1.00 6.27 301 VAL A CA 1
ATOM 2496 C C . VAL A 1 301 ? 25.643 -5.940 12.087 1.00 6.67 301 VAL A C 1
ATOM 2497 O O . VAL A 1 301 ? 24.910 -6.924 12.282 1.00 7.41 301 VAL A O 1
ATOM 2501 N N . GLY A 1 302 ? 26.741 -5.687 12.785 1.00 6.83 302 GLY A N 1
ATOM 2502 C CA . GLY A 1 302 ? 27.009 -6.384 14.024 1.00 7.03 302 GLY A CA 1
ATOM 2503 C C . GLY A 1 302 ? 28.191 -7.326 13.950 1.00 6.89 302 GLY A C 1
ATOM 2504 O O . GLY A 1 302 ? 28.044 -8.498 13.594 1.00 6.96 302 GLY A O 1
ATOM 2505 N N . SER A 1 303 ? 29.371 -6.779 14.257 1.00 6.86 303 SER A N 1
ATOM 2506 C CA . SER A 1 303 ? 30.609 -7.536 14.375 1.00 8.18 303 SER A CA 1
ATOM 2507 C C . SER A 1 303 ? 31.093 -8.064 13.040 1.00 8.84 303 SER A C 1
ATOM 2508 O O . SER A 1 303 ? 31.855 -9.005 13.004 1.00 12.01 303 SER A O 1
ATOM 2511 N N . TYR A 1 304 ? 30.725 -7.421 11.937 1.00 8.39 304 TYR A N 1
ATOM 2512 C CA . TYR A 1 304 ? 31.278 -7.748 10.630 1.00 9.18 304 TYR A CA 1
ATOM 2513 C C . TYR A 1 304 ? 32.595 -7.043 10.407 1.00 10.08 304 TYR A C 1
ATOM 2514 O O . TYR A 1 304 ? 32.761 -5.882 10.734 1.00 11.47 304 TYR A O 1
ATOM 2523 N N . SER A 1 305 ? 33.551 -7.744 9.816 1.00 11.05 305 SER A N 1
ATOM 2524 C CA . SER A 1 305 ? 34.704 -7.073 9.228 1.00 12.73 305 SER A CA 1
ATOM 2525 C C . SER A 1 305 ? 34.345 -6.681 7.798 1.00 12.39 305 SER A C 1
ATOM 2526 O O . SER A 1 305 ? 33.326 -7.131 7.273 1.00 12.25 305 SER A O 1
ATOM 2529 N N . ALA A 1 306 ? 35.182 -5.880 7.146 1.00 12.98 306 ALA A N 1
ATOM 2530 C CA . ALA A 1 306 ? 34.945 -5.594 5.744 1.00 13.35 306 ALA A CA 1
ATOM 2531 C C . ALA A 1 306 ? 34.871 -6.922 4.985 1.00 13.91 306 ALA A C 1
ATOM 2532 O O . ALA A 1 306 ? 34.052 -7.088 4.074 1.00 13.28 306 ALA A O 1
ATOM 2534 N N . GLU A 1 307 ? 35.731 -7.875 5.351 1.00 13.84 307 GLU A N 1
ATOM 2535 C CA . GLU A 1 307 ? 35.760 -9.137 4.641 1.00 14.76 307 GLU A CA 1
ATOM 2536 C C . GLU A 1 307 ? 34.512 -9.987 4.858 1.00 14.65 307 GLU A C 1
ATOM 2537 O O . GLU A 1 307 ? 33.957 -10.543 3.912 1.00 14.59 307 GLU A O 1
ATOM 2543 N N . THR A 1 308 ? 34.040 -10.096 6.089 1.00 13.66 308 THR A N 1
ATOM 2544 C CA . THR A 1 308 ? 32.867 -10.933 6.307 1.00 12.95 308 THR A CA 1
ATOM 2545 C C . THR A 1 308 ? 31.601 -10.231 5.781 1.00 13.46 308 THR A C 1
ATOM 2546 O O . THR A 1 308 ? 30.688 -10.894 5.308 1.00 13.66 308 THR A O 1
ATOM 2550 N N . ALA A 1 309 ? 31.543 -8.896 5.830 1.00 12.55 309 ALA A N 1
ATOM 2551 C CA . ALA A 1 309 ? 30.416 -8.146 5.254 1.00 12.91 309 ALA A CA 1
ATOM 2552 C C . ALA A 1 309 ? 30.399 -8.330 3.730 1.00 12.99 309 ALA A C 1
ATOM 2553 O O . ALA A 1 309 ? 29.349 -8.549 3.123 1.00 12.70 309 ALA A O 1
ATOM 2555 N N . SER A 1 310 ? 31.562 -8.231 3.096 1.00 13.58 310 SER A N 1
ATOM 2556 C CA . SER A 1 310 ? 31.636 -8.392 1.655 1.00 14.08 310 SER A CA 1
ATOM 2557 C C . SER A 1 310 ? 31.153 -9.782 1.274 1.00 14.48 310 SER A C 1
ATOM 2558 O O . SER A 1 310 ? 30.423 -9.940 0.302 1.00 15.21 310 SER A O 1
ATOM 2561 N N . LYS A 1 311 ? 31.568 -10.785 2.041 1.00 14.71 311 LYS A N 1
ATOM 2562 C CA . LYS A 1 311 ? 31.149 -12.146 1.755 1.00 15.18 311 LYS A CA 1
ATOM 2563 C C . LYS A 1 311 ? 29.636 -12.300 1.943 1.00 14.60 311 LYS A C 1
ATOM 2564 O O . LYS A 1 311 ? 28.957 -12.910 1.127 1.00 15.06 311 LYS A O 1
ATOM 2570 N N . ALA A 1 312 ? 29.095 -11.760 3.027 1.00 13.40 312 ALA A N 1
ATOM 2571 C CA . ALA A 1 312 ? 27.649 -11.854 3.260 1.00 12.86 312 ALA A CA 1
ATOM 2572 C C . ALA A 1 312 ? 26.849 -11.212 2.121 1.00 13.04 312 ALA A C 1
ATOM 2573 O O . ALA A 1 312 ? 25.841 -11.745 1.678 1.00 13.76 312 ALA A O 1
ATOM 2575 N N . ILE A 1 313 ? 27.283 -10.038 1.673 1.00 12.36 313 ILE A N 1
ATOM 2576 C CA . ILE A 1 313 ? 26.600 -9.354 0.578 1.00 11.97 313 ILE A CA 1
ATOM 2577 C C . ILE A 1 313 ? 26.706 -10.152 -0.731 1.00 13.96 313 ILE A C 1
ATOM 2578 O O . ILE A 1 313 ? 25.721 -10.304 -1.459 1.00 14.88 313 ILE A O 1
ATOM 2583 N N . ALA A 1 314 ? 27.885 -10.717 -0.999 1.00 15.07 314 ALA A N 1
ATOM 2584 C CA . ALA A 1 314 ? 28.073 -11.581 -2.160 1.00 16.34 314 ALA A CA 1
ATOM 2585 C C . ALA A 1 314 ? 27.121 -12.772 -2.117 1.00 16.99 314 ALA A C 1
ATOM 2586 O O . ALA A 1 314 ? 26.693 -13.257 -3.176 1.00 18.76 314 ALA A O 1
ATOM 2588 N N . GLU A 1 315 ? 26.849 -13.278 -0.916 1.00 16.81 315 GLU A N 1
ATOM 2589 C CA . GLU A 1 315 ? 25.952 -14.426 -0.702 1.00 17.85 315 GLU A CA 1
ATOM 2590 C C . GLU A 1 315 ? 24.474 -14.041 -0.572 1.00 17.63 315 GLU A C 1
ATOM 2591 O O . GLU A 1 315 ? 23.643 -14.868 -0.196 1.00 19.01 315 GLU A O 1
ATOM 2597 N N . ASP A 1 316 ? 24.153 -12.781 -0.871 1.00 17.05 316 ASP A N 1
ATOM 2598 C CA . ASP A 1 316 ? 22.764 -12.314 -0.891 1.00 17.20 316 ASP A CA 1
ATOM 2599 C C . ASP A 1 316 ? 22.109 -12.316 0.495 1.00 15.08 316 ASP A C 1
ATOM 2600 O O . ASP A 1 316 ? 20.894 -12.428 0.598 1.00 15.18 316 ASP A O 1
ATOM 2605 N N . LYS A 1 317 ? 22.902 -12.196 1.556 1.00 13.40 317 LYS A N 1
ATOM 2606 C CA A LYS A 1 317 ? 22.378 -12.186 2.931 0.47 12.69 317 LYS A CA 1
ATOM 2607 C CA B LYS A 1 317 ? 22.340 -12.204 2.902 0.53 12.68 317 LYS A CA 1
ATOM 2608 C C . LYS A 1 317 ? 21.736 -10.846 3.291 1.00 11.34 317 LYS A C 1
ATOM 2609 O O . LYS A 1 317 ? 20.795 -10.787 4.075 1.00 10.45 317 LYS A O 1
ATOM 2620 N N . PHE A 1 318 ? 22.277 -9.774 2.717 1.00 10.35 318 PHE A N 1
ATOM 2621 C CA . PHE A 1 318 ? 21.802 -8.402 2.896 1.00 9.11 318 PHE A CA 1
ATOM 2622 C C . PHE A 1 318 ? 22.505 -7.553 1.837 1.00 9.00 318 PHE A C 1
ATOM 2623 O O . PHE A 1 318 ? 23.318 -8.081 1.066 1.00 10.34 318 PHE A O 1
ATOM 2631 N N . ASP A 1 319 ? 22.145 -6.277 1.751 1.00 8.48 319 ASP A N 1
ATOM 2632 C CA . ASP A 1 319 ? 22.548 -5.450 0.625 1.00 8.61 319 ASP A CA 1
ATOM 2633 C C . ASP A 1 319 ? 23.587 -4.394 0.960 1.00 8.03 319 ASP A C 1
ATOM 2634 O O . ASP A 1 319 ? 24.386 -4.025 0.106 1.00 9.04 319 ASP A O 1
ATOM 2639 N N . LEU A 1 320 ? 23.523 -3.876 2.187 1.00 7.40 320 LEU A N 1
ATOM 2640 C CA . LEU A 1 320 ? 24.370 -2.775 2.645 1.00 7.15 320 LEU A CA 1
ATOM 2641 C C . LEU A 1 320 ? 24.930 -3.193 3.988 1.00 6.48 320 LEU A C 1
ATOM 2642 O O . LEU A 1 320 ? 24.277 -3.934 4.725 1.00 7.19 320 LEU A O 1
ATOM 2647 N N . ILE A 1 321 ? 26.113 -2.682 4.330 1.00 6.91 321 ILE A N 1
ATOM 2648 C CA . ILE A 1 321 ? 26.722 -2.999 5.623 1.00 6.49 321 ILE A CA 1
ATOM 2649 C C . ILE A 1 321 ? 26.926 -1.739 6.446 1.00 6.03 321 ILE A C 1
ATOM 2650 O O . ILE A 1 321 ? 27.625 -0.819 6.019 1.00 6.77 321 ILE A O 1
ATOM 2655 N N . ALA A 1 322 ? 26.308 -1.703 7.622 1.00 5.49 322 ALA A N 1
ATOM 2656 C CA . ALA A 1 322 ? 26.595 -0.673 8.602 1.00 5.57 322 ALA A CA 1
ATOM 2657 C C . ALA A 1 322 ? 27.749 -1.130 9.483 1.00 5.73 322 ALA A C 1
ATOM 2658 O O . ALA A 1 322 ? 27.823 -2.283 9.898 1.00 6.30 322 ALA A O 1
ATOM 2660 N N . ILE A 1 323 ? 28.645 -0.188 9.756 1.00 5.84 323 ILE A N 1
ATOM 2661 C CA . ILE A 1 323 ? 29.838 -0.410 10.546 1.00 6.31 323 ILE A CA 1
ATOM 2662 C C . ILE A 1 323 ? 29.795 0.596 11.693 1.00 6.12 323 ILE A C 1
ATOM 2663 O O . ILE A 1 323 ? 29.636 1.796 11.467 1.00 6.10 323 ILE A O 1
ATOM 2668 N N . GLY A 1 324 ? 29.934 0.097 12.916 1.00 5.82 324 GLY A N 1
ATOM 2669 C CA . GLY A 1 324 ? 29.813 0.918 14.109 1.00 6.29 324 GLY A CA 1
ATOM 2670 C C . GLY A 1 324 ? 31.163 1.138 14.759 1.00 6.48 324 GLY A C 1
ATOM 2671 O O . GLY A 1 324 ? 31.860 2.126 14.479 1.00 6.72 324 GLY A O 1
ATOM 2672 N N . ARG A 1 325 ? 31.489 0.258 15.686 1.00 6.43 325 ARG A N 1
ATOM 2673 C CA . ARG A 1 325 ? 32.701 0.401 16.462 1.00 7.43 325 ARG A CA 1
ATOM 2674 C C . ARG A 1 325 ? 33.967 0.649 15.627 1.00 7.73 325 ARG A C 1
ATOM 2675 O O . ARG A 1 325 ? 34.768 1.505 15.991 1.00 7.97 325 ARG A O 1
ATOM 2683 N N . PRO A 1 326 ? 34.156 -0.047 14.496 1.00 7.70 326 PRO A N 1
ATOM 2684 C CA . PRO A 1 326 ? 35.349 0.263 13.701 1.00 8.48 326 PRO A CA 1
ATOM 2685 C C . PRO A 1 326 ? 35.389 1.694 13.155 1.00 7.90 326 PRO A C 1
ATOM 2686 O O . PRO A 1 326 ? 36.487 2.184 12.899 1.00 8.46 326 PRO A O 1
ATOM 2690 N N . PHE A 1 327 ? 34.238 2.336 12.960 1.00 7.62 327 PHE A N 1
ATOM 2691 C CA . PHE A 1 327 ? 34.192 3.737 12.541 1.00 8.19 327 PHE A CA 1
ATOM 2692 C C . PHE A 1 327 ? 34.535 4.690 13.671 1.00 8.55 327 PHE A C 1
ATOM 2693 O O . PHE A 1 327 ? 34.919 5.829 13.398 1.00 10.14 327 PHE A O 1
ATOM 2701 N N . ILE A 1 328 ? 34.407 4.248 14.928 1.00 8.53 328 ILE A N 1
ATOM 2702 C CA . ILE A 1 328 ? 34.885 5.049 16.049 1.00 9.85 328 ILE A CA 1
ATOM 2703 C C . ILE A 1 328 ? 36.416 4.935 16.119 1.00 10.68 328 ILE A C 1
ATOM 2704 O O . ILE A 1 328 ? 37.117 5.941 16.206 1.00 12.43 328 ILE A O 1
ATOM 2709 N N . ALA A 1 329 ? 36.925 3.708 16.024 1.00 10.43 329 ALA A N 1
ATOM 2710 C CA . ALA A 1 329 ? 38.357 3.446 16.094 1.00 11.15 329 ALA A CA 1
ATOM 2711 C C . ALA A 1 329 ? 39.118 3.955 14.871 1.00 11.37 329 ALA A C 1
ATOM 2712 O O . ALA A 1 329 ? 40.300 4.233 14.977 1.00 13.79 329 ALA A O 1
ATOM 2714 N N . ASN A 1 330 ? 38.444 4.094 13.736 1.00 10.83 330 ASN A N 1
ATOM 2715 C CA . ASN A 1 330 ? 39.090 4.448 12.473 1.00 10.77 330 ASN A CA 1
ATOM 2716 C C . ASN A 1 330 ? 38.217 5.448 11.718 1.00 10.75 330 ASN A C 1
ATOM 2717 O O . ASN A 1 330 ? 37.320 5.062 10.960 1.00 11.05 330 ASN A O 1
ATOM 2722 N N . PRO A 1 331 ? 38.439 6.744 11.936 1.00 12.32 331 PRO A N 1
ATOM 2723 C CA . PRO A 1 331 ? 37.641 7.726 11.197 1.00 12.73 331 PRO A CA 1
ATOM 2724 C C . PRO A 1 331 ? 37.769 7.540 9.694 1.00 12.97 331 PRO A C 1
ATOM 2725 O O . PRO A 1 331 ? 36.838 7.835 8.934 1.00 13.22 331 PRO A O 1
ATOM 2729 N N . ASP A 1 332 ? 38.932 7.044 9.278 1.00 12.53 332 ASP A N 1
ATOM 2730 C CA . ASP A 1 332 ? 39.263 6.848 7.874 1.00 13.32 332 ASP A CA 1
ATOM 2731 C C . ASP A 1 332 ? 38.999 5.403 7.465 1.00 12.15 332 ASP A C 1
ATOM 2732 O O . ASP A 1 332 ? 39.654 4.879 6.559 1.00 12.18 332 ASP A O 1
ATOM 2737 N N . TYR A 1 333 ? 38.044 4.761 8.138 1.00 10.45 333 TYR A N 1
ATOM 2738 C CA . TYR A 1 333 ? 37.681 3.380 7.857 1.00 9.97 333 TYR A CA 1
ATOM 2739 C C . TYR A 1 333 ? 37.574 3.068 6.369 1.00 9.55 333 TYR A C 1
ATOM 2740 O O . TYR A 1 333 ? 38.126 2.087 5.889 1.00 9.99 333 TYR A O 1
ATOM 2749 N N . VAL A 1 334 ? 36.823 3.888 5.640 1.00 9.91 334 VAL A N 1
ATOM 2750 C CA . VAL A 1 334 ? 36.545 3.574 4.236 1.00 10.75 334 VAL A CA 1
ATOM 2751 C C . VAL A 1 334 ? 37.833 3.568 3.417 1.00 11.41 334 VAL A C 1
ATOM 2752 O O . VAL A 1 334 ? 38.061 2.661 2.640 1.00 11.60 334 VAL A O 1
ATOM 2756 N N . ALA A 1 335 ? 38.662 4.582 3.607 1.00 12.41 335 ALA A N 1
ATOM 2757 C CA . ALA A 1 335 ? 39.914 4.689 2.864 1.00 13.87 335 ALA A CA 1
ATOM 2758 C C . ALA A 1 335 ? 40.870 3.563 3.226 1.00 14.54 335 ALA A C 1
ATOM 2759 O O . ALA A 1 335 ? 41.531 3.014 2.363 1.00 14.99 335 ALA A O 1
ATOM 2761 N N . LYS A 1 336 ? 40.915 3.181 4.497 1.00 14.27 336 LYS A N 1
ATOM 2762 C CA A LYS A 1 336 ? 41.791 2.100 4.921 0.34 15.18 336 LYS A CA 1
ATOM 2763 C CA B LYS A 1 336 ? 41.795 2.100 4.907 0.66 14.97 336 LYS A CA 1
ATOM 2764 C C . LYS A 1 336 ? 41.325 0.782 4.315 1.00 14.32 336 LYS A C 1
ATOM 2765 O O . LYS A 1 336 ? 42.145 -0.020 3.849 1.00 15.01 336 LYS A O 1
ATOM 2776 N N . VAL A 1 337 ? 40.016 0.553 4.303 1.00 13.01 337 VAL A N 1
ATOM 2777 C CA . VAL A 1 337 ? 39.493 -0.653 3.685 1.00 13.21 337 VAL A CA 1
ATOM 2778 C C . VAL A 1 337 ? 39.791 -0.639 2.183 1.00 14.29 337 VAL A C 1
ATOM 2779 O O . VAL A 1 337 ? 40.246 -1.623 1.616 1.00 15.59 337 VAL A O 1
ATOM 2783 N N . ARG A 1 338 ? 39.573 0.493 1.530 1.00 15.14 338 ARG A N 1
ATOM 2784 C CA . ARG A 1 338 ? 39.819 0.598 0.091 1.00 16.65 338 ARG A CA 1
ATOM 2785 C C . ARG A 1 338 ? 41.271 0.289 -0.276 1.00 17.81 338 ARG A C 1
ATOM 2786 O O . ARG A 1 338 ? 41.552 -0.321 -1.325 1.00 19.29 338 ARG A O 1
ATOM 2794 N N . ASN A 1 339 ? 42.187 0.683 0.603 1.00 18.24 339 ASN A N 1
ATOM 2795 C CA . ASN A 1 339 ? 43.615 0.559 0.357 1.00 20.18 339 ASN A CA 1
ATOM 2796 C C . ASN A 1 339 ? 44.264 -0.606 1.075 1.00 20.57 339 ASN A C 1
ATOM 2797 O O . ASN A 1 339 ? 45.491 -0.716 1.086 1.00 21.70 339 ASN A O 1
ATOM 2802 N N . SER A 1 340 ? 43.459 -1.489 1.655 1.00 21.07 340 SER A N 1
ATOM 2803 C CA . SER A 1 340 ? 43.982 -2.675 2.346 1.00 22.31 340 SER A CA 1
ATOM 2804 C C . SER A 1 340 ? 44.990 -2.324 3.455 1.00 21.69 340 SER A C 1
ATOM 2805 O O . SER A 1 340 ? 46.015 -3.001 3.606 1.00 23.24 340 SER A O 1
ATOM 2808 N N . GLU A 1 341 ? 44.689 -1.273 4.225 1.00 20.60 341 GLU A N 1
ATOM 2809 C CA . GLU A 1 341 ? 45.560 -0.837 5.320 1.00 20.29 341 GLU A CA 1
ATOM 2810 C C . GLU A 1 341 ? 45.084 -1.358 6.670 1.00 19.26 341 GLU A C 1
ATOM 2811 O O . GLU A 1 341 ? 43.893 -1.650 6.857 1.00 20.25 341 GLU A O 1
ATOM 2817 N N . GLU A 1 342 ? 46.005 -1.456 7.618 1.00 18.60 342 GLU A N 1
ATOM 2818 C CA . GLU A 1 342 ? 45.676 -2.017 8.922 1.00 17.77 342 GLU A CA 1
ATOM 2819 C C . GLU A 1 342 ? 44.687 -1.119 9.650 1.00 17.05 342 GLU A C 1
ATOM 2820 O O . GLU A 1 342 ? 44.847 0.104 9.661 1.00 18.76 342 GLU A O 1
ATOM 2826 N N . LEU A 1 343 ? 43.673 -1.742 10.260 1.00 16.14 343 LEU A N 1
ATOM 2827 C CA . LEU A 1 343 ? 42.660 -1.076 11.084 1.00 16.64 343 LEU A CA 1
ATOM 2828 C C . LEU A 1 343 ? 42.910 -1.303 12.560 1.00 16.84 343 LEU A C 1
ATOM 2829 O O . LEU A 1 343 ? 43.276 -2.400 12.976 1.00 20.38 343 LEU A O 1
ATOM 2834 N N . VAL A 1 344 ? 42.653 -0.272 13.353 1.00 13.99 344 VAL A N 1
ATOM 2835 C CA . VAL A 1 344 ? 42.738 -0.351 14.794 1.00 13.57 344 VAL A CA 1
ATOM 2836 C C . VAL A 1 344 ? 41.470 -0.987 15.359 1.00 11.98 344 VAL A C 1
ATOM 2837 O O . VAL A 1 344 ? 40.364 -0.619 14.956 1.00 12.55 344 VAL A O 1
ATOM 2841 N N . ALA A 1 345 ? 41.632 -1.930 16.283 1.00 11.88 345 ALA A N 1
ATOM 2842 C CA . ALA A 1 345 ? 40.502 -2.524 16.967 1.00 11.58 345 ALA A CA 1
ATOM 2843 C C . ALA A 1 345 ? 39.880 -1.522 17.931 1.00 11.38 345 ALA A C 1
ATOM 2844 O O . ALA A 1 345 ? 40.579 -0.751 18.586 1.00 13.16 345 ALA A O 1
ATOM 2846 N N . TYR A 1 346 ? 38.558 -1.539 18.011 1.00 11.77 346 TYR A N 1
ATOM 2847 C CA . TYR A 1 346 ? 37.843 -0.708 18.964 1.00 11.73 346 TYR A CA 1
ATOM 2848 C C . TYR A 1 346 ? 38.064 -1.155 20.395 1.00 12.02 346 TYR A C 1
ATOM 2849 O O . TYR A 1 346 ? 38.105 -2.343 20.695 1.00 14.03 346 TYR A O 1
ATOM 2858 N N . SER A 1 347 ? 38.139 -0.160 21.267 1.00 13.32 347 SER A N 1
ATOM 2859 C CA A SER A 1 347 ? 38.051 -0.382 22.698 0.36 15.64 347 SER A CA 1
ATOM 2860 C CA B SER A 1 347 ? 38.059 -0.370 22.701 0.64 15.67 347 SER A CA 1
ATOM 2861 C C . SER A 1 347 ? 37.089 0.653 23.274 1.00 15.28 347 SER A C 1
ATOM 2862 O O . SER A 1 347 ? 37.046 1.798 22.813 1.00 13.94 347 SER A O 1
ATOM 2867 N N . ASP A 1 348 ? 36.331 0.255 24.292 1.00 17.40 348 ASP A N 1
ATOM 2868 C CA . ASP A 1 348 ? 35.353 1.145 24.917 1.00 19.53 348 ASP A CA 1
ATOM 2869 C C . ASP A 1 348 ? 35.970 2.451 25.412 1.00 16.44 348 ASP A C 1
ATOM 2870 O O . ASP A 1 348 ? 35.304 3.483 25.522 1.00 15.38 348 ASP A O 1
ATOM 2875 N N . GLU A 1 349 ? 37.256 2.423 25.701 1.00 18.00 349 GLU A N 1
ATOM 2876 C CA A GLU A 1 349 ? 37.917 3.624 26.190 0.42 19.32 349 GLU A CA 1
ATOM 2877 C CA B GLU A 1 349 ? 37.920 3.614 26.188 0.58 18.77 349 GLU A CA 1
ATOM 2878 C C . GLU A 1 349 ? 37.886 4.730 25.143 1.00 17.50 349 GLU A C 1
ATOM 2879 O O . GLU A 1 349 ? 37.975 5.913 25.474 1.00 17.58 349 GLU A O 1
ATOM 2890 N N . MET A 1 350 ? 37.722 4.353 23.879 1.00 15.02 350 MET A N 1
ATOM 2891 C CA . MET A 1 350 ? 37.666 5.343 22.800 1.00 13.73 350 MET A CA 1
ATOM 2892 C C . MET A 1 350 ? 36.441 6.264 22.880 1.00 13.79 350 MET A C 1
ATOM 2893 O O . MET A 1 350 ? 36.415 7.305 22.252 1.00 14.10 350 MET A O 1
ATOM 2898 N N . LEU A 1 351 ? 35.426 5.887 23.651 1.00 14.01 351 LEU A N 1
ATOM 2899 C CA . LEU A 1 351 ? 34.216 6.693 23.737 1.00 13.06 351 LEU A CA 1
ATOM 2900 C C . LEU A 1 351 ? 34.456 8.012 24.450 1.00 14.37 351 LEU A C 1
ATOM 2901 O O . LEU A 1 351 ? 33.672 8.943 24.308 1.00 15.71 351 LEU A O 1
ATOM 2906 N N . ALA A 1 352 ? 35.546 8.120 25.212 1.00 15.25 352 ALA A N 1
ATOM 2907 C CA . ALA A 1 352 ? 35.808 9.353 25.952 1.00 16.83 352 ALA A CA 1
ATOM 2908 C C . ALA A 1 352 ? 36.185 10.485 25.006 1.00 17.23 352 ALA A C 1
ATOM 2909 O O . ALA A 1 352 ? 36.151 11.664 25.391 1.00 18.86 352 ALA A O 1
ATOM 2911 N N . SER A 1 353 ? 36.574 10.116 23.790 1.00 17.58 353 SER A N 1
ATOM 2912 C CA A SER A 1 353 ? 37.087 11.059 22.796 0.47 18.21 353 SER A CA 1
ATOM 2913 C CA B SER A 1 353 ? 37.101 11.049 22.798 0.53 18.32 353 SER A CA 1
ATOM 2914 C C . SER A 1 353 ? 36.195 11.142 21.570 1.00 17.40 353 SER A C 1
ATOM 2915 O O . SER A 1 353 ? 35.796 10.131 21.041 1.00 19.38 353 SER A O 1
ATOM 2920 N N . LEU A 1 354 ? 35.898 12.356 21.106 1.00 14.59 354 LEU A N 1
ATOM 2921 C CA . LEU A 1 354 ? 35.104 12.519 19.898 1.00 13.64 354 LEU A CA 1
ATOM 2922 C C . LEU A 1 354 ? 36.000 12.893 18.762 1.00 14.59 354 LEU A C 1
ATOM 2923 O O . LEU A 1 354 ? 36.347 14.056 18.573 1.00 16.52 354 LEU A O 1
ATOM 2928 N N . ILE A 1 355 ? 36.429 11.889 18.026 1.00 15.26 355 ILE A N 1
ATOM 2929 C CA . ILE A 1 355 ? 37.361 12.080 16.929 1.00 16.64 355 ILE A CA 1
ATOM 2930 C C . ILE A 1 355 ? 36.848 11.257 15.758 1.00 16.05 355 ILE A C 1
ATOM 2931 O O . ILE A 1 355 ? 36.568 11.806 14.676 1.00 15.00 355 ILE A O 1
#

InterPro domains:
  IPR001155 NADH:flavin oxidoreductase/NADH oxidase, N-terminal [PF00724] (13-339)
  IPR013785 Aldolase-type TIM barrel [G3DSA:3.20.20.70] (1-355)
  IPR045247 Oxidoreductase Oye-like [PTHR22893] (9-348)

Foldseek 3Di:
DLVPFDDDLCQQQDWADLDPQDIFRGQEEADADFQQPADPQLAADPLNLVLLLLQQVGSEYEYHEAELDQLQAQGHSHHHLPDPRNLQRLLSNQVSSVVSVHAYAYEYTRAAQNHACVRPVNDFREAQAQQHFADARPPDPRRGGHGGDRDDVVSLVVVLVSLQVSQLSRVSSPHLAYEYECAQNGHNVLLLACNNHPDDPQSDDDLNNSCVSVVSSQVSNCVRPNQLRYEYEYELDDDHRDDHDLPSLVSVLVNQVVVLVSSHSEYEYDDAAQQDADPSQRGGPLQSSVVRHPHAYEYEHPDDSRSVSVCCVVVSHPHYHYYQQCLQCVCVVVCSVVVHDGDGGDPVSSVDSD

Nearest PDB structures (foldseek):
  5k0r-assembly1_A  TM=1.003E+00  e=1.516E-75  Shewanella oneidensis MR-1
  6uff-assembly4_D  TM=9.319E-01  e=7.526E-44  Nostoc sp. PCC 7120 = FACHB-418
  6myw-assembly3_C  TM=9.408E-01  e=1.216E-37  Gluconobacter oxydans
  4a3u-assembly2_B  TM=9.386E-01  e=2.663E-37  Zymomonas mobilis
  3wjs-assembly1_A  TM=9.233E-01  e=1.086E-32  Gluconobacter oxydans

Secondary structure (DSSP, 8-state):
-TTS--S--GGGGS-EE-SSS-EESSSEEE---------TTSPPPHHHHHHHHTTTTSSEEEEEEEESSGGG--STT--BSSSHHHHHHHHHHHHHHHHTT--EEEEEE--GGG--GGGGTT---EESSS-PPSSB-TTSSS-B--PPEEPPHHHHHHHHHHHHHHHHHHHHTT-SEEEEEE-TTSHHHHHHSTTT----STTSSSHHHHHHHHHHHHHHHHHHH-GGGEEEEE-SS--SS----TTHHHHHHHHHHHHHHTT-SEEEE--S-TTPEEGGGTEEHHHHHHHH--S-EEE-SS--HHHHHHHHHTTS-SEEEE-HHHHH-TTHHHHHHTTPPPPPP-GGGGGS--